Protein AF-A0A7J2L489-F1 (afdb_monomer)

Structure (mmCIF, N/CA/C/O backbone):
data_AF-A0A7J2L489-F1
#
_entry.id   AF-A0A7J2L489-F1
#
loop_
_atom_site.group_PDB
_atom_site.id
_atom_site.type_symbol
_atom_site.label_atom_id
_atom_site.label_alt_id
_atom_site.label_comp_id
_atom_site.label_asym_id
_atom_site.label_entity_id
_atom_site.label_seq_id
_atom_site.pdbx_PDB_ins_code
_atom_site.Cartn_x
_atom_site.Cartn_y
_atom_site.Cartn_z
_atom_site.occupancy
_atom_site.B_iso_or_equiv
_atom_site.auth_seq_id
_atom_site.auth_comp_id
_atom_site.auth_asym_id
_atom_site.auth_atom_id
_atom_site.pdbx_PDB_model_num
ATOM 1 N N . MET A 1 1 ? 17.086 25.528 -29.430 1.00 33.66 1 MET A N 1
ATOM 2 C CA . MET A 1 1 ? 17.855 24.380 -29.955 1.00 33.66 1 MET A CA 1
ATOM 3 C C . MET A 1 1 ? 17.614 23.288 -28.938 1.00 33.66 1 MET A C 1
ATOM 5 O O . MET A 1 1 ? 18.344 23.190 -27.961 1.00 33.66 1 MET A O 1
ATOM 9 N N . ASP A 1 2 ? 16.456 22.650 -29.083 1.00 35.66 2 ASP A N 1
ATOM 10 C CA . ASP A 1 2 ? 15.854 21.780 -28.081 1.00 35.66 2 ASP A CA 1
ATOM 11 C C . ASP A 1 2 ? 16.571 20.437 -28.106 1.00 35.66 2 ASP A C 1
ATOM 13 O O . ASP A 1 2 ? 16.444 19.664 -29.054 1.00 35.66 2 ASP A O 1
ATOM 17 N N . SER A 1 3 ? 17.385 20.180 -27.087 1.00 35.16 3 SER A N 1
ATOM 18 C CA . SER A 1 3 ? 17.846 18.832 -26.798 1.00 35.16 3 SER A CA 1
ATOM 19 C C . SER A 1 3 ? 16.680 18.084 -26.158 1.00 35.16 3 SER A C 1
ATOM 21 O O . SER A 1 3 ? 16.587 18.002 -24.934 1.00 35.16 3 SER A O 1
ATOM 23 N N . GLU A 1 4 ? 15.761 17.583 -26.982 1.00 42.16 4 GLU A N 1
ATOM 24 C CA . GLU A 1 4 ? 14.907 16.470 -26.580 1.00 42.16 4 GLU A CA 1
ATOM 25 C C . GLU A 1 4 ? 15.846 15.334 -26.156 1.00 42.16 4 GLU A C 1
ATOM 27 O O . GLU A 1 4 ? 16.503 14.703 -26.985 1.00 42.16 4 GLU A O 1
ATOM 32 N N . LEU A 1 5 ? 15.981 15.130 -24.845 1.00 44.78 5 LEU A N 1
ATOM 33 C CA . LEU A 1 5 ? 16.558 13.921 -24.275 1.00 44.78 5 LEU A CA 1
ATOM 34 C C . LEU A 1 5 ? 15.731 12.752 -24.819 1.00 44.78 5 LEU A C 1
ATOM 36 O O . LEU A 1 5 ? 14.640 12.476 -24.326 1.00 44.78 5 LEU A O 1
ATOM 40 N N . GLN A 1 6 ? 16.213 12.105 -25.882 1.00 57.84 6 GLN A N 1
ATOM 41 C CA . GLN A 1 6 ? 15.646 10.850 -26.361 1.00 57.84 6 GLN A CA 1
ATOM 42 C C . GLN A 1 6 ? 15.912 9.795 -25.291 1.00 57.84 6 GLN A C 1
ATOM 44 O O . GLN A 1 6 ? 16.969 9.169 -25.272 1.00 57.84 6 GLN A O 1
ATOM 49 N N . LEU A 1 7 ? 14.953 9.648 -24.381 1.00 64.12 7 LEU A N 1
ATOM 50 C CA . LEU A 1 7 ? 14.950 8.630 -23.342 1.00 64.12 7 LEU A CA 1
ATOM 51 C C . LEU A 1 7 ? 15.119 7.252 -23.979 1.00 64.12 7 LEU A C 1
ATOM 53 O O . LEU A 1 7 ? 14.334 6.851 -24.847 1.00 64.12 7 LEU A O 1
ATOM 57 N N . LYS A 1 8 ? 16.133 6.507 -23.540 1.00 72.50 8 LYS A N 1
ATOM 58 C CA . LYS A 1 8 ? 16.359 5.141 -24.008 1.00 72.50 8 LYS A CA 1
ATOM 59 C C . LYS A 1 8 ? 15.494 4.194 -23.192 1.00 72.50 8 LYS A C 1
ATOM 61 O O . LYS A 1 8 ? 15.853 3.782 -22.092 1.00 72.50 8 LYS A O 1
ATOM 66 N N . ILE A 1 9 ? 14.328 3.872 -23.745 1.00 75.50 9 ILE A N 1
ATOM 67 C CA . ILE A 1 9 ? 13.343 2.975 -23.137 1.00 75.50 9 ILE A CA 1
ATOM 68 C C . ILE A 1 9 ? 13.511 1.571 -23.716 1.00 75.50 9 ILE A C 1
ATOM 70 O O . ILE A 1 9 ? 13.455 1.386 -24.935 1.00 75.50 9 ILE A O 1
ATOM 74 N N . ARG A 1 10 ? 13.647 0.569 -22.845 1.00 79.06 10 ARG A N 1
ATOM 75 C CA . ARG A 1 10 ? 13.646 -0.845 -23.234 1.00 79.06 10 ARG A CA 1
ATOM 76 C C . ARG A 1 10 ? 12.386 -1.537 -22.734 1.00 79.06 10 ARG A C 1
ATOM 78 O O . ARG A 1 10 ? 12.052 -1.475 -21.557 1.00 79.06 10 ARG A O 1
ATOM 85 N N . GLU A 1 11 ? 11.705 -2.226 -23.641 1.00 80.56 11 GLU A N 1
ATOM 86 C CA . GLU A 1 11 ? 10.512 -3.011 -23.330 1.00 80.56 11 GLU A CA 1
ATOM 87 C C . GLU A 1 11 ? 10.880 -4.479 -23.143 1.00 80.56 11 GLU A C 1
ATOM 89 O O . GLU A 1 11 ? 11.536 -5.079 -23.998 1.00 80.56 11 GLU A O 1
ATOM 94 N N . ILE A 1 12 ? 10.445 -5.056 -22.028 1.00 81.06 12 ILE A N 1
ATOM 95 C CA . ILE A 1 12 ? 10.686 -6.451 -21.677 1.00 81.06 12 ILE A CA 1
ATOM 96 C C . ILE A 1 12 ? 9.337 -7.117 -21.443 1.00 81.06 12 ILE A C 1
ATOM 98 O O . ILE A 1 12 ? 8.485 -6.622 -20.705 1.00 81.06 12 ILE A O 1
ATOM 102 N N . HIS A 1 13 ? 9.130 -8.258 -22.087 1.00 78.94 13 HIS A N 1
ATOM 103 C CA . HIS A 1 13 ? 7.962 -9.075 -21.807 1.00 78.94 13 HIS A CA 1
ATOM 104 C C . HIS A 1 13 ? 8.215 -9.890 -20.536 1.00 78.94 13 HIS A C 1
ATOM 106 O O . HIS A 1 13 ? 9.214 -10.600 -20.462 1.00 78.94 13 HIS A O 1
ATOM 112 N N . SER A 1 14 ? 7.330 -9.769 -19.546 1.00 76.50 14 SER A N 1
ATOM 113 C CA . SER A 1 14 ? 7.429 -10.493 -18.273 1.00 76.50 14 SER A CA 1
ATOM 114 C C . SER A 1 14 ? 6.066 -11.059 -17.876 1.00 76.50 14 SER A C 1
ATOM 116 O O . SER A 1 14 ? 5.036 -10.390 -18.021 1.00 76.50 14 SER A O 1
ATOM 118 N N . ASP A 1 15 ? 6.072 -12.284 -17.349 1.00 75.81 15 ASP A N 1
ATOM 119 C CA . ASP A 1 15 ? 4.894 -13.028 -16.884 1.00 75.81 15 ASP A CA 1
ATOM 120 C C . ASP A 1 15 ? 4.418 -12.560 -15.492 1.00 75.81 15 ASP A C 1
ATOM 122 O O . ASP A 1 15 ? 4.163 -13.345 -14.575 1.00 75.81 15 ASP A O 1
ATOM 126 N N . MET A 1 16 ? 4.255 -11.247 -15.323 1.00 79.62 16 MET A N 1
ATOM 127 C CA . MET A 1 16 ? 3.727 -10.657 -14.090 1.00 79.62 16 MET A CA 1
ATOM 128 C C . MET A 1 16 ? 2.287 -11.121 -13.835 1.00 79.62 16 MET A C 1
ATOM 130 O O . MET A 1 16 ? 1.447 -11.208 -14.744 1.00 79.62 16 MET A O 1
ATOM 134 N N . LYS A 1 17 ? 1.949 -11.402 -12.577 1.00 77.19 17 LYS A N 1
ATOM 135 C CA . LYS A 1 17 ? 0.642 -11.961 -12.207 1.00 77.19 17 LYS A CA 1
ATOM 136 C C . LYS A 1 17 ? -0.377 -10.869 -11.915 1.00 77.19 17 LYS A C 1
ATOM 138 O O . LYS A 1 17 ? -1.516 -10.979 -12.387 1.00 77.19 17 LYS A O 1
ATOM 143 N N . ASN A 1 18 ? 0.020 -9.827 -11.185 1.00 78.44 18 ASN A N 1
ATOM 144 C CA . ASN A 1 18 ? -0.910 -8.869 -10.583 1.00 78.44 18 ASN A CA 1
ATOM 145 C C . ASN A 1 18 ? -0.943 -7.508 -11.300 1.00 78.44 18 ASN A C 1
ATOM 147 O O . ASN A 1 18 ? -2.011 -6.883 -11.383 1.00 78.44 18 ASN A O 1
ATOM 151 N N . ASN A 1 19 ? 0.185 -7.081 -11.862 1.00 77.00 19 ASN A N 1
ATOM 152 C CA . ASN A 1 19 ? 0.344 -5.842 -12.609 1.00 77.00 19 ASN A CA 1
ATOM 153 C C . ASN A 1 19 ? 0.201 -6.037 -14.120 1.00 77.00 19 ASN A C 1
ATOM 155 O O . ASN A 1 19 ? 0.446 -7.108 -14.680 1.00 77.00 19 ASN A O 1
ATOM 159 N N . LYS A 1 20 ? -0.259 -4.975 -14.787 1.00 78.56 20 LYS A N 1
ATOM 160 C CA . LYS A 1 20 ? -0.383 -4.932 -16.248 1.00 78.56 20 LYS A CA 1
ATOM 161 C C . LYS A 1 20 ? 0.932 -4.522 -16.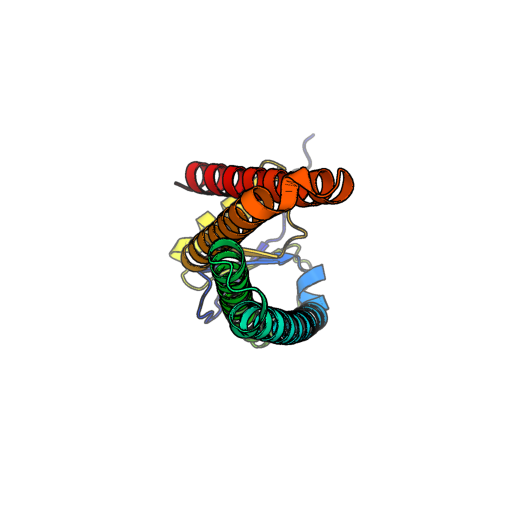910 1.00 78.56 20 LYS A C 1
ATOM 163 O O . LYS A 1 20 ? 1.312 -5.090 -17.934 1.00 78.56 20 LYS A O 1
ATOM 168 N N . PHE A 1 21 ? 1.601 -3.544 -16.316 1.00 76.81 21 PHE A N 1
ATOM 169 C CA . PHE A 1 21 ? 2.958 -3.141 -16.643 1.00 76.81 21 PHE A CA 1
ATOM 170 C C . PHE A 1 21 ? 3.623 -2.555 -15.395 1.00 76.81 21 PHE A C 1
ATOM 172 O O . PHE A 1 21 ? 2.932 -2.088 -14.483 1.00 76.81 21 PHE A O 1
ATOM 179 N N . ILE A 1 22 ? 4.950 -2.596 -15.374 1.00 78.44 22 ILE A N 1
ATOM 180 C CA . ILE A 1 22 ? 5.788 -1.986 -14.345 1.00 78.44 22 ILE A CA 1
ATOM 181 C C . ILE A 1 22 ? 6.889 -1.208 -15.061 1.00 78.44 22 ILE A C 1
ATOM 183 O O . ILE A 1 22 ? 7.540 -1.744 -15.955 1.00 78.44 22 ILE A O 1
ATOM 187 N N . ILE A 1 23 ? 7.075 0.053 -14.691 1.00 77.00 23 ILE A N 1
ATOM 188 C CA . ILE A 1 23 ? 8.123 0.922 -15.229 1.00 77.00 23 ILE A CA 1
ATOM 189 C C . ILE A 1 23 ? 9.148 1.131 -14.133 1.00 77.00 23 ILE A C 1
ATOM 191 O O . ILE A 1 23 ? 8.786 1.582 -13.052 1.00 77.00 23 ILE A O 1
ATOM 195 N N . VAL A 1 24 ? 10.403 0.804 -14.410 1.00 77.00 24 VAL A N 1
ATOM 196 C CA . VAL A 1 24 ? 11.493 0.911 -13.439 1.00 77.00 24 VAL A CA 1
ATOM 197 C C . VAL A 1 24 ? 12.626 1.715 -14.057 1.00 77.00 24 VAL A C 1
ATOM 199 O O . VAL A 1 24 ? 13.009 1.471 -15.205 1.00 77.00 24 VAL A O 1
ATOM 202 N N . GLY A 1 25 ? 13.180 2.670 -13.312 1.00 74.38 25 GLY A N 1
ATOM 203 C CA . GLY A 1 25 ? 14.430 3.321 -13.705 1.00 74.38 25 GLY A CA 1
ATOM 204 C C . GLY A 1 25 ? 15.577 2.307 -13.759 1.00 74.38 25 GLY A C 1
ATOM 205 O O . GLY A 1 25 ? 15.688 1.441 -12.894 1.00 74.38 25 GLY A O 1
ATOM 206 N N . ALA A 1 26 ? 16.472 2.400 -14.741 1.00 72.88 26 ALA A N 1
ATOM 207 C CA . ALA A 1 26 ? 17.572 1.441 -14.886 1.00 72.88 26 ALA A CA 1
ATOM 208 C C . ALA A 1 26 ? 18.480 1.360 -13.641 1.00 72.88 26 ALA A C 1
ATOM 210 O O . ALA A 1 26 ? 18.922 0.275 -13.260 1.00 72.88 26 ALA A O 1
ATOM 211 N N . GLY A 1 27 ? 18.695 2.488 -12.952 1.00 67.06 27 GLY A N 1
ATOM 212 C CA . GLY A 1 27 ? 19.414 2.529 -11.673 1.00 67.06 27 GLY A CA 1
ATOM 213 C C . GLY A 1 27 ? 18.678 1.832 -10.522 1.00 67.06 27 GLY A C 1
ATOM 214 O O . GLY A 1 27 ? 19.314 1.200 -9.680 1.00 67.06 27 GLY A O 1
ATOM 215 N N . GLU A 1 28 ? 17.345 1.888 -10.502 1.00 68.75 28 GLU A N 1
ATOM 216 C CA . GLU A 1 28 ? 16.520 1.190 -9.508 1.00 68.75 28 GLU A CA 1
ATOM 217 C C . GLU A 1 28 ? 16.433 -0.310 -9.794 1.00 68.75 28 GLU A C 1
ATOM 219 O O . GLU A 1 28 ? 16.463 -1.113 -8.864 1.00 68.75 28 GLU A O 1
ATOM 224 N N . PHE A 1 29 ? 16.426 -0.701 -11.071 1.00 71.06 29 PHE A N 1
ATOM 225 C CA . PHE A 1 29 ? 16.472 -2.103 -11.481 1.00 71.06 29 PHE A CA 1
ATOM 226 C C . PHE A 1 29 ? 17.770 -2.789 -11.028 1.00 71.06 29 PHE A C 1
ATOM 228 O O . PHE A 1 29 ? 17.731 -3.900 -10.506 1.00 71.06 29 PHE A O 1
ATOM 235 N N . LEU A 1 30 ? 18.919 -2.104 -11.108 1.00 68.25 30 LEU A N 1
ATOM 236 C CA . LEU A 1 30 ? 20.181 -2.604 -10.534 1.00 68.25 30 LEU A CA 1
ATOM 237 C C . LEU A 1 30 ? 20.103 -2.797 -9.006 1.00 68.25 30 LEU A C 1
ATOM 239 O O . LEU A 1 30 ? 20.840 -3.600 -8.434 1.00 68.25 30 LEU A O 1
ATOM 243 N N . GLY A 1 31 ? 19.206 -2.065 -8.343 1.00 68.69 31 GLY A N 1
ATOM 244 C CA . GLY A 1 31 ? 18.915 -2.157 -6.918 1.00 68.69 31 GLY A CA 1
ATOM 245 C C . GLY A 1 31 ? 17.689 -3.004 -6.568 1.00 68.69 31 GLY A C 1
ATOM 246 O O . GLY A 1 31 ? 17.270 -2.956 -5.409 1.00 68.69 31 GLY A O 1
ATOM 247 N N . ILE A 1 32 ? 17.113 -3.778 -7.498 1.00 73.75 32 ILE A N 1
ATOM 248 C CA . ILE A 1 32 ? 15.825 -4.463 -7.285 1.00 73.75 32 ILE A CA 1
ATOM 249 C C . ILE A 1 32 ? 15.851 -5.417 -6.082 1.00 73.75 32 ILE A C 1
ATOM 251 O O . ILE A 1 32 ? 14.898 -5.468 -5.310 1.00 73.75 32 ILE A O 1
ATOM 255 N N . ASN A 1 33 ? 16.995 -6.049 -5.802 1.00 75.31 33 ASN A N 1
ATOM 256 C CA . ASN A 1 33 ? 17.178 -6.898 -4.617 1.00 75.31 33 ASN A CA 1
ATOM 257 C C . ASN A 1 33 ? 17.062 -6.112 -3.303 1.00 75.31 33 ASN A C 1
ATOM 259 O O . ASN A 1 33 ? 16.564 -6.625 -2.299 1.00 75.31 33 ASN A O 1
ATOM 263 N N . ASN A 1 34 ? 17.493 -4.847 -3.293 1.00 75.31 34 ASN A N 1
ATOM 264 C CA . ASN A 1 34 ? 17.311 -3.966 -2.142 1.00 75.31 34 ASN A CA 1
ATOM 265 C C . ASN A 1 34 ? 15.851 -3.520 -2.004 1.00 75.31 34 ASN A C 1
ATOM 267 O O . ASN A 1 34 ? 15.379 -3.392 -0.873 1.00 75.31 34 ASN A O 1
ATOM 271 N N . ALA A 1 35 ? 15.140 -3.312 -3.118 1.00 71.25 35 ALA A N 1
ATOM 272 C CA . ALA A 1 35 ? 13.706 -3.023 -3.111 1.00 71.25 35 ALA A CA 1
ATOM 273 C C . ALA A 1 35 ? 12.915 -4.214 -2.547 1.00 71.25 35 ALA A C 1
ATOM 275 O O . ALA A 1 35 ? 12.193 -4.054 -1.569 1.00 71.25 35 ALA A O 1
ATOM 276 N N . ILE A 1 36 ? 13.172 -5.431 -3.036 1.00 77.44 36 ILE A N 1
ATOM 277 C CA . ILE A 1 36 ? 12.580 -6.677 -2.521 1.00 77.44 36 ILE A CA 1
ATOM 278 C C . ILE A 1 36 ? 12.842 -6.835 -1.016 1.00 77.44 36 ILE A C 1
ATOM 280 O O . ILE A 1 36 ? 11.931 -7.123 -0.240 1.00 77.44 36 ILE A O 1
ATOM 284 N N . ARG A 1 37 ? 14.082 -6.602 -0.563 1.00 78.19 37 ARG A N 1
ATOM 285 C CA . ARG A 1 37 ? 14.429 -6.693 0.864 1.00 78.19 37 ARG A CA 1
ATOM 286 C C . ARG A 1 37 ? 13.715 -5.637 1.713 1.00 78.19 37 ARG A C 1
ATOM 288 O O . ARG A 1 37 ? 13.377 -5.915 2.865 1.00 78.19 37 ARG A O 1
ATOM 295 N N . ARG A 1 38 ? 13.515 -4.431 1.175 1.00 77.44 38 ARG A N 1
ATOM 296 C CA . ARG A 1 38 ? 12.758 -3.357 1.834 1.00 77.44 38 ARG A CA 1
ATOM 297 C C . ARG A 1 38 ? 11.288 -3.744 1.967 1.00 77.44 38 ARG A C 1
ATOM 299 O O . ARG A 1 38 ? 10.755 -3.625 3.068 1.00 77.44 38 ARG A O 1
ATOM 306 N N . GLU A 1 39 ? 10.693 -4.282 0.907 1.00 76.19 39 GLU A N 1
ATOM 307 C CA . GLU A 1 39 ? 9.303 -4.747 0.907 1.00 76.19 39 GLU A CA 1
ATOM 308 C C . GLU A 1 39 ? 9.073 -5.927 1.864 1.00 76.19 39 GLU A C 1
ATOM 310 O O . GLU A 1 39 ? 8.113 -5.934 2.637 1.00 76.19 39 GLU A O 1
ATOM 315 N N . ASP A 1 40 ? 9.996 -6.894 1.931 1.00 77.75 40 ASP A N 1
ATOM 316 C CA . ASP A 1 40 ? 9.916 -7.987 2.913 1.00 77.75 40 ASP A CA 1
ATOM 317 C C . ASP A 1 40 ? 9.998 -7.468 4.363 1.00 77.75 40 ASP A C 1
ATOM 319 O O . ASP A 1 40 ? 9.260 -7.911 5.253 1.00 77.75 40 ASP A O 1
ATOM 323 N N . LEU A 1 41 ? 10.870 -6.486 4.621 1.00 80.56 41 LEU A N 1
ATOM 324 C CA . LEU A 1 41 ? 10.980 -5.857 5.938 1.00 80.56 41 LEU A CA 1
ATOM 325 C C . LEU A 1 41 ? 9.713 -5.070 6.291 1.00 80.56 41 LEU A C 1
ATOM 327 O O . LEU A 1 41 ? 9.233 -5.157 7.423 1.00 80.56 41 LEU A O 1
ATOM 331 N N . PHE A 1 42 ? 9.133 -4.366 5.323 1.00 78.62 42 PHE A N 1
ATOM 332 C CA . PHE A 1 42 ? 7.877 -3.649 5.493 1.00 78.62 42 PHE A CA 1
ATOM 333 C C . PHE A 1 42 ? 6.705 -4.606 5.776 1.00 78.62 42 PHE A C 1
ATOM 335 O O . PHE A 1 42 ? 5.965 -4.408 6.741 1.00 78.62 42 PHE A O 1
ATOM 342 N N . SER A 1 43 ? 6.615 -5.735 5.067 1.00 80.06 43 SER A N 1
ATOM 343 C CA . SER A 1 43 ? 5.639 -6.803 5.342 1.00 80.06 43 SER A CA 1
ATOM 344 C C . SER A 1 43 ? 5.747 -7.358 6.772 1.00 80.06 43 SER A C 1
ATOM 346 O O . SER A 1 43 ? 4.737 -7.607 7.440 1.00 80.06 43 SER A O 1
ATOM 348 N N . LYS A 1 44 ? 6.968 -7.503 7.308 1.00 83.81 44 LYS A N 1
ATOM 349 C CA . LYS A 1 44 ? 7.195 -7.900 8.714 1.00 83.81 44 LYS A CA 1
ATOM 350 C C . LYS A 1 44 ? 6.707 -6.843 9.710 1.00 83.81 44 LYS A C 1
ATOM 352 O O . LYS A 1 44 ? 6.133 -7.203 10.745 1.00 83.81 44 LYS A O 1
ATOM 357 N N . ILE A 1 45 ? 6.897 -5.559 9.401 1.00 85.75 45 ILE A N 1
ATOM 358 C CA . ILE A 1 45 ? 6.367 -4.450 10.208 1.00 85.75 45 ILE A CA 1
ATOM 359 C C . ILE A 1 45 ? 4.837 -4.502 10.217 1.00 85.75 45 ILE A C 1
ATOM 361 O O . ILE A 1 45 ? 4.243 -4.476 11.294 1.00 85.75 45 ILE A O 1
ATOM 365 N N . LEU A 1 46 ? 4.199 -4.675 9.056 1.00 86.50 46 LEU A N 1
ATOM 366 C CA . LEU A 1 46 ? 2.740 -4.771 8.951 1.00 86.50 46 LEU A CA 1
ATOM 367 C C . LEU A 1 46 ? 2.170 -5.952 9.749 1.00 86.50 46 LEU A C 1
ATOM 369 O O . LEU A 1 46 ? 1.180 -5.783 10.457 1.00 86.50 46 LEU A O 1
ATOM 373 N N . LYS A 1 47 ? 2.822 -7.124 9.731 1.00 87.69 47 LYS A N 1
ATOM 374 C CA . LYS A 1 47 ? 2.435 -8.274 10.576 1.00 87.69 47 LYS A CA 1
ATOM 375 C C . LYS A 1 47 ? 2.471 -7.936 12.064 1.00 87.69 47 LYS A C 1
ATOM 377 O O . LYS A 1 47 ? 1.553 -8.286 12.805 1.00 87.69 47 LYS A O 1
ATOM 382 N N . SER A 1 48 ? 3.528 -7.252 12.495 1.00 88.50 48 SER A N 1
ATOM 383 C CA . SER A 1 48 ? 3.697 -6.831 13.890 1.00 88.50 48 SER A CA 1
ATOM 384 C C . SER A 1 48 ? 2.631 -5.808 14.291 1.00 88.50 48 SER A C 1
ATOM 386 O O . SER A 1 48 ? 2.055 -5.899 15.375 1.00 88.50 48 SER A O 1
ATOM 388 N N . LEU A 1 49 ? 2.317 -4.876 13.390 1.00 87.75 49 LEU A N 1
ATOM 389 C CA . LEU A 1 49 ? 1.269 -3.879 13.576 1.00 87.75 49 LEU A CA 1
ATOM 390 C C . LEU A 1 49 ? -0.118 -4.536 13.656 1.00 87.75 49 LEU A C 1
ATOM 392 O O . LEU A 1 49 ? -0.889 -4.228 14.560 1.00 87.75 49 LEU A O 1
ATOM 396 N N . LEU A 1 50 ? -0.417 -5.495 12.773 1.00 91.12 50 LEU A N 1
ATOM 397 C CA . LEU A 1 50 ? -1.671 -6.251 12.788 1.00 91.12 50 LEU A CA 1
ATOM 398 C C . LEU A 1 50 ? -1.845 -7.017 14.102 1.00 91.12 50 LEU A C 1
ATOM 400 O O . LEU A 1 50 ? -2.928 -7.006 14.682 1.00 91.12 50 LEU A O 1
ATOM 404 N N . PHE A 1 51 ? -0.776 -7.645 14.598 1.00 90.88 51 PHE A N 1
ATOM 405 C CA . PHE A 1 51 ? -0.793 -8.311 15.898 1.00 90.88 51 PHE A CA 1
ATOM 406 C C . PHE A 1 51 ? -1.096 -7.321 17.030 1.00 90.88 51 PHE A C 1
ATOM 408 O O . PHE A 1 51 ? -1.991 -7.569 17.837 1.00 90.88 51 PHE A O 1
ATOM 415 N N . LEU A 1 52 ? -0.409 -6.175 17.058 1.00 91.56 52 LEU A N 1
ATOM 416 C CA . LEU A 1 52 ? -0.632 -5.129 18.056 1.00 91.56 52 LEU A CA 1
ATOM 417 C C . LEU A 1 52 ? -2.085 -4.626 18.042 1.00 91.56 52 LEU A C 1
ATOM 419 O O . LEU A 1 52 ? -2.732 -4.578 19.088 1.00 91.56 52 LEU A O 1
ATOM 423 N N . PHE A 1 53 ? -2.621 -4.295 16.865 1.00 88.81 53 PHE A N 1
ATOM 424 C CA . PHE A 1 53 ? -4.005 -3.839 16.721 1.00 88.81 53 PHE A CA 1
ATOM 425 C C . PHE A 1 53 ? -5.019 -4.941 17.052 1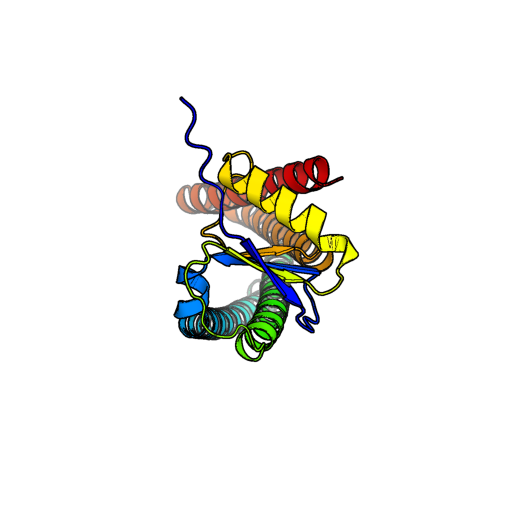.00 88.81 53 PHE A C 1
ATOM 427 O O . PHE A 1 53 ? -6.045 -4.654 17.665 1.00 88.81 53 PHE A O 1
ATOM 434 N N . GLY A 1 54 ? -4.717 -6.205 16.746 1.00 89.00 54 GLY A N 1
ATOM 435 C CA . GLY A 1 54 ? -5.529 -7.353 17.154 1.00 89.00 54 GLY A CA 1
ATOM 436 C C . GLY A 1 54 ? -5.606 -7.519 18.677 1.00 89.00 54 GLY A C 1
ATOM 437 O O . GLY A 1 54 ? -6.685 -7.763 19.225 1.00 89.00 54 GLY A O 1
ATOM 438 N N . VAL A 1 55 ? -4.489 -7.314 19.384 1.00 90.81 55 VAL A N 1
ATOM 439 C CA . VAL A 1 55 ? -4.456 -7.298 20.856 1.00 90.81 55 VAL A CA 1
ATOM 440 C C . VAL A 1 55 ? -5.275 -6.127 21.402 1.00 90.81 55 VAL A C 1
ATOM 442 O O . VAL A 1 55 ? -6.112 -6.332 22.281 1.00 90.81 55 VAL A O 1
ATOM 445 N N . LEU A 1 56 ? -5.103 -4.918 20.853 1.00 88.75 56 LEU A N 1
ATOM 446 C CA . LEU A 1 56 ? -5.875 -3.733 21.251 1.00 88.75 56 LEU A CA 1
ATOM 447 C C . LEU A 1 56 ? -7.379 -3.907 21.008 1.00 88.75 56 LEU A C 1
ATOM 449 O O . LEU A 1 56 ? -8.187 -3.488 21.839 1.00 88.75 56 LEU A O 1
ATOM 453 N N . LEU A 1 57 ? -7.762 -4.543 19.900 1.00 90.19 57 LEU A N 1
ATOM 454 C CA . LEU A 1 57 ? -9.150 -4.861 19.578 1.00 90.19 57 LEU A CA 1
ATOM 455 C C . LEU A 1 57 ? -9.736 -5.823 20.614 1.00 90.19 57 LEU A C 1
ATOM 457 O O . LEU A 1 57 ? -10.787 -5.543 21.186 1.00 90.19 57 LEU A O 1
ATOM 461 N N . THR A 1 58 ? -9.026 -6.914 20.909 1.00 87.75 58 THR A N 1
ATOM 462 C CA . THR A 1 58 ? -9.458 -7.911 21.900 1.00 87.75 58 THR A CA 1
ATOM 463 C C . THR A 1 58 ? -9.596 -7.279 23.286 1.00 87.75 58 THR A C 1
ATOM 465 O O . THR A 1 58 ? -10.615 -7.450 23.952 1.00 87.75 58 THR A O 1
ATOM 468 N N . PHE A 1 59 ? -8.616 -6.470 23.691 1.00 87.44 59 PHE A N 1
ATOM 469 C CA . PHE A 1 59 ? -8.656 -5.707 24.937 1.00 87.44 59 PHE A CA 1
ATOM 470 C C . PHE A 1 59 ? -9.858 -4.752 24.983 1.00 87.44 59 PHE A C 1
ATOM 472 O O . PHE A 1 59 ? -10.574 -4.696 25.982 1.00 87.44 59 PHE A O 1
ATOM 479 N N . SER A 1 60 ? -10.122 -4.034 23.889 1.00 85.75 60 SER A N 1
ATOM 480 C CA . SER A 1 60 ? -11.238 -3.086 23.798 1.00 85.75 60 SER A CA 1
ATOM 481 C C . SER A 1 60 ? -12.600 -3.774 23.890 1.00 85.75 60 SER A C 1
ATOM 483 O O . SER A 1 60 ? -13.504 -3.236 24.532 1.00 85.75 60 SER A O 1
ATOM 485 N N . ILE A 1 61 ? -12.737 -4.967 23.301 1.00 87.19 61 ILE A N 1
ATOM 486 C CA . ILE A 1 61 ? -13.946 -5.795 23.399 1.00 87.19 61 ILE A CA 1
ATOM 487 C C . ILE A 1 61 ? -14.179 -6.247 24.845 1.00 87.19 61 ILE A C 1
ATOM 489 O O . ILE A 1 61 ? -15.302 -6.154 25.331 1.00 87.19 61 ILE A O 1
ATOM 493 N N . VAL A 1 62 ? -13.130 -6.704 25.536 1.00 85.25 62 VAL A N 1
ATOM 494 C CA . VAL A 1 62 ? -13.251 -7.296 26.880 1.00 85.25 62 VAL A CA 1
ATOM 495 C C . VAL A 1 62 ? -13.411 -6.243 27.983 1.00 85.25 62 VAL A C 1
ATOM 497 O O . VAL A 1 62 ? -14.167 -6.470 28.922 1.00 85.25 62 VAL A O 1
ATOM 500 N N . LEU A 1 63 ? -12.709 -5.106 27.900 1.00 79.75 63 LEU A N 1
ATOM 501 C CA . LEU A 1 63 ? -12.588 -4.163 29.025 1.00 79.75 63 LEU A CA 1
ATOM 502 C C . LEU A 1 63 ? -13.288 -2.820 28.817 1.00 79.75 63 LEU A C 1
ATOM 504 O O . LEU A 1 63 ? -13.785 -2.244 29.780 1.00 79.75 63 LEU A O 1
ATOM 508 N N . ILE A 1 64 ? -13.308 -2.293 27.591 1.00 77.81 64 ILE A N 1
ATOM 509 C CA . ILE A 1 64 ? -13.841 -0.946 27.327 1.00 77.81 64 ILE A CA 1
ATOM 510 C C . ILE A 1 64 ? -15.318 -1.016 26.928 1.00 77.81 64 ILE A C 1
ATOM 512 O O . ILE A 1 64 ? -16.109 -0.165 27.333 1.00 77.81 64 ILE A O 1
ATOM 516 N N . GLY A 1 65 ? -15.690 -1.996 26.097 1.00 74.06 65 GLY A N 1
ATOM 517 C CA . GLY A 1 65 ? -17.072 -2.222 25.659 1.00 74.06 65 GLY A CA 1
ATOM 518 C C . GLY A 1 65 ? -17.670 -1.107 24.788 1.00 74.06 65 GLY A C 1
ATOM 519 O O . GLY A 1 65 ? -18.871 -1.103 24.526 1.00 74.06 65 GLY A O 1
ATOM 520 N N . ARG A 1 66 ? -16.866 -0.138 24.324 1.00 81.88 66 ARG A N 1
ATOM 521 C CA . ARG A 1 66 ? -17.338 0.962 23.467 1.00 81.88 66 ARG A CA 1
ATOM 522 C C . ARG A 1 66 ? -17.297 0.561 22.001 1.00 81.88 66 ARG A C 1
ATOM 524 O O . ARG A 1 66 ? -16.223 0.451 21.411 1.00 81.88 66 ARG A O 1
ATOM 531 N N . ILE A 1 67 ? -18.479 0.432 21.402 1.00 85.25 67 ILE A N 1
ATOM 532 C CA . ILE A 1 67 ? -18.636 -0.078 20.037 1.00 85.25 67 ILE A CA 1
ATOM 533 C C . ILE A 1 67 ? -17.869 0.739 18.990 1.00 85.25 67 ILE A C 1
ATOM 535 O O . ILE A 1 67 ? -17.233 0.153 18.125 1.00 85.25 67 ILE A O 1
ATOM 539 N N . ASN A 1 68 ? -17.814 2.069 19.120 1.00 84.44 68 ASN A N 1
ATOM 540 C CA . ASN A 1 68 ? -17.089 2.926 18.172 1.00 84.44 68 ASN A CA 1
ATOM 541 C C . ASN A 1 68 ? -15.584 2.621 18.132 1.00 84.44 68 ASN A 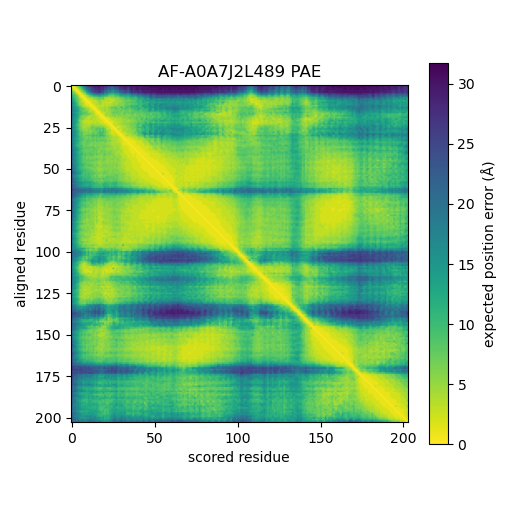C 1
ATOM 543 O O . ASN A 1 68 ? -14.983 2.624 17.064 1.00 84.44 68 ASN A O 1
ATOM 547 N N . ILE A 1 69 ? -14.986 2.320 19.288 1.00 84.62 69 ILE A N 1
ATOM 548 C CA . ILE A 1 69 ? -13.557 1.998 19.407 1.00 84.62 69 ILE A CA 1
ATOM 549 C C . ILE A 1 69 ? -13.289 0.610 18.831 1.00 84.62 69 ILE A C 1
ATOM 551 O O . ILE A 1 69 ? -12.328 0.419 18.093 1.00 84.62 69 ILE A O 1
ATOM 555 N N . ILE A 1 70 ? -14.170 -0.346 19.133 1.00 88.56 70 ILE A N 1
ATOM 556 C CA . ILE A 1 70 ? -14.090 -1.716 18.618 1.00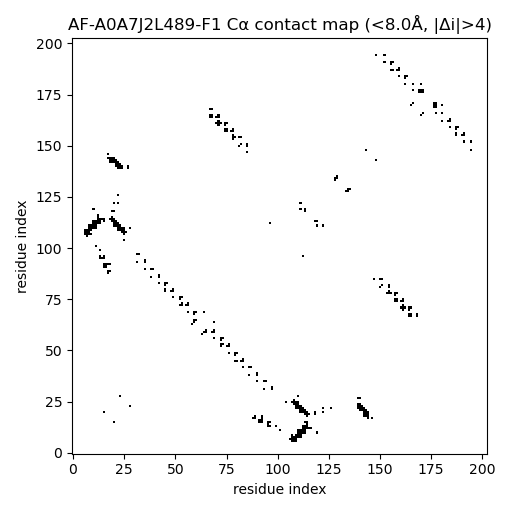 88.56 70 ILE A CA 1
ATOM 557 C C . ILE A 1 70 ? -14.179 -1.708 17.088 1.00 88.56 70 ILE A C 1
ATOM 559 O O . ILE A 1 70 ? -13.336 -2.302 16.423 1.00 88.56 70 ILE A O 1
ATOM 563 N N . VAL A 1 71 ? -15.158 -0.993 16.526 1.00 90.19 71 VAL A N 1
ATOM 564 C CA . VAL A 1 71 ? -15.323 -0.872 15.073 1.00 90.19 71 VAL A CA 1
ATOM 565 C C . VAL A 1 71 ? -14.121 -0.162 14.453 1.00 90.19 71 VAL A C 1
ATOM 567 O O . VAL A 1 71 ? -13.589 -0.655 13.466 1.00 90.19 71 VAL A O 1
ATOM 570 N N . ALA A 1 72 ? -13.629 0.932 15.043 1.00 88.88 72 ALA A N 1
ATOM 571 C CA . ALA A 1 72 ? -12.452 1.627 14.524 1.00 88.88 72 ALA A CA 1
ATOM 572 C C . ALA A 1 72 ? -11.208 0.726 14.475 1.00 88.88 72 ALA A C 1
ATOM 574 O O . ALA A 1 72 ? -10.539 0.648 13.448 1.00 88.88 72 ALA A O 1
ATOM 575 N N . LEU A 1 73 ? -10.922 -0.003 15.558 1.00 89.44 73 LEU A N 1
ATOM 576 C CA . LEU A 1 73 ? -9.799 -0.941 15.611 1.00 89.44 73 LEU A CA 1
ATOM 577 C C . LEU A 1 73 ? -9.972 -2.100 14.624 1.00 89.44 73 LEU A C 1
ATOM 579 O O . LEU A 1 73 ? -9.000 -2.499 13.989 1.00 89.44 73 LEU A O 1
ATOM 583 N N . ALA A 1 74 ? -11.195 -2.603 14.440 1.00 91.88 74 ALA A N 1
ATOM 584 C CA . ALA A 1 74 ? -11.483 -3.620 13.433 1.00 91.88 74 ALA A CA 1
ATOM 585 C C . ALA A 1 74 ? -11.240 -3.105 12.002 1.00 91.88 74 ALA A C 1
ATOM 587 O O . ALA A 1 74 ? -10.660 -3.828 11.192 1.00 91.88 74 ALA A O 1
ATOM 588 N N . LEU A 1 75 ? -11.617 -1.855 11.704 1.00 92.50 75 LEU A N 1
ATOM 589 C CA . LEU A 1 75 ? -11.336 -1.217 10.414 1.00 92.50 75 LEU A CA 1
ATOM 590 C C . LEU A 1 75 ? -9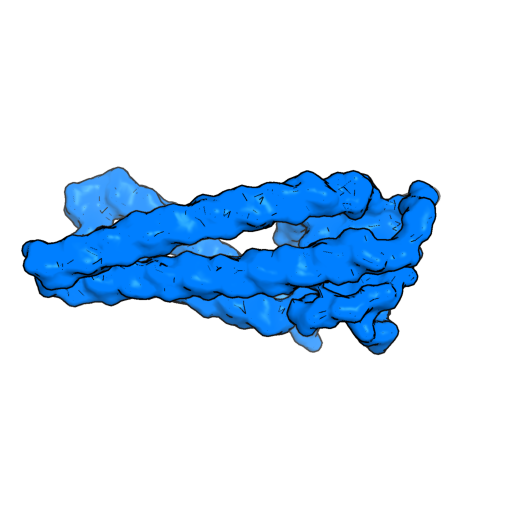.829 -1.058 10.182 1.00 92.50 75 LEU A C 1
ATOM 592 O O . LEU A 1 75 ? -9.364 -1.361 9.088 1.00 92.50 75 LEU A O 1
ATOM 596 N N . TYR A 1 76 ? -9.054 -0.669 11.202 1.00 89.81 76 TYR A N 1
ATOM 597 C CA . TYR A 1 76 ? -7.593 -0.614 11.087 1.00 89.81 76 TYR A CA 1
ATOM 598 C C . TYR A 1 76 ? -6.973 -1.995 10.877 1.00 89.81 76 TYR A C 1
ATOM 600 O O . TYR A 1 76 ? -6.134 -2.143 9.995 1.00 89.81 76 TYR A O 1
ATOM 608 N N . CYS A 1 77 ? -7.402 -3.025 11.615 1.00 92.00 77 CYS A N 1
ATOM 609 C CA . CYS A 1 77 ? -6.951 -4.398 11.372 1.00 92.00 77 CYS A CA 1
ATOM 610 C C . CYS A 1 77 ? -7.212 -4.823 9.921 1.00 92.00 77 CYS A C 1
ATOM 612 O O . CYS A 1 77 ? -6.336 -5.399 9.276 1.00 92.00 77 CYS A O 1
ATOM 614 N N . LEU A 1 78 ? -8.402 -4.514 9.396 1.00 93.06 78 LEU A N 1
ATOM 615 C CA . LEU A 1 78 ? -8.750 -4.818 8.013 1.00 93.06 78 LEU A CA 1
ATOM 616 C C . LEU A 1 78 ? -7.889 -4.018 7.025 1.00 93.06 78 LEU A C 1
ATOM 618 O O . LEU A 1 78 ? -7.386 -4.600 6.070 1.00 93.06 78 LEU A O 1
ATOM 622 N N . ALA A 1 79 ? -7.660 -2.727 7.273 1.00 90.12 79 ALA A N 1
ATOM 623 C CA . ALA A 1 79 ? -6.798 -1.887 6.443 1.00 90.12 79 ALA A CA 1
ATOM 624 C C . ALA A 1 79 ? -5.359 -2.427 6.388 1.00 90.12 79 ALA A C 1
ATOM 626 O O . ALA A 1 79 ? -4.806 -2.587 5.304 1.00 90.12 79 ALA A O 1
ATOM 627 N N . ILE A 1 80 ? -4.785 -2.796 7.539 1.00 89.81 80 ILE A N 1
ATOM 628 C CA . ILE A 1 80 ? -3.439 -3.382 7.631 1.00 89.81 80 ILE A CA 1
ATOM 629 C C . ILE A 1 80 ? -3.383 -4.716 6.879 1.00 89.81 80 ILE A C 1
ATOM 631 O O . ILE A 1 80 ? -2.426 -4.979 6.154 1.00 89.81 80 ILE A O 1
ATOM 635 N N . TYR A 1 81 ? -4.417 -5.550 7.007 1.00 90.06 81 TYR A N 1
ATOM 636 C CA . TYR A 1 81 ? -4.502 -6.812 6.275 1.00 90.06 81 TYR A CA 1
ATOM 637 C C . TYR A 1 81 ? -4.556 -6.600 4.753 1.00 90.06 81 TYR A C 1
ATOM 639 O O . TYR A 1 81 ? -3.829 -7.265 4.014 1.00 90.06 81 TYR A O 1
ATOM 647 N N . LEU A 1 82 ? -5.366 -5.649 4.275 1.00 88.69 82 LEU A N 1
ATOM 648 C CA . LEU A 1 82 ? -5.414 -5.298 2.852 1.00 88.69 82 LEU A CA 1
ATOM 649 C C . LEU A 1 82 ? -4.076 -4.731 2.363 1.00 88.69 82 LEU A C 1
ATOM 651 O O . LEU A 1 82 ? -3.646 -5.080 1.263 1.00 88.69 82 LEU A O 1
ATOM 655 N N . MET A 1 83 ? -3.388 -3.938 3.190 1.00 86.50 83 MET A N 1
ATOM 656 C CA . MET A 1 83 ? -2.042 -3.441 2.896 1.00 86.50 83 MET A CA 1
ATOM 657 C C . MET A 1 83 ? -1.060 -4.597 2.723 1.00 86.50 83 MET A C 1
ATOM 659 O O . MET A 1 83 ? -0.363 -4.669 1.720 1.00 86.50 83 MET A O 1
ATOM 663 N N . MET A 1 84 ? -1.070 -5.575 3.631 1.00 86.69 84 MET A N 1
ATOM 664 C CA . MET A 1 84 ? -0.224 -6.764 3.502 1.00 86.69 84 MET A CA 1
ATOM 665 C C . MET A 1 84 ? -0.500 -7.546 2.214 1.00 86.69 84 MET A C 1
ATOM 667 O O . MET A 1 84 ? 0.437 -8.007 1.565 1.00 86.69 84 MET A O 1
ATOM 671 N N . MET A 1 85 ? -1.771 -7.699 1.829 1.00 86.25 85 MET A N 1
ATOM 672 C CA . MET A 1 85 ? -2.129 -8.352 0.566 1.00 86.25 85 MET A CA 1
ATOM 673 C C . MET A 1 85 ? -1.638 -7.568 -0.654 1.00 86.25 85 MET A C 1
ATOM 675 O O . MET A 1 85 ? -1.271 -8.183 -1.655 1.00 86.25 85 MET A O 1
ATOM 679 N N . LYS A 1 86 ? -1.667 -6.231 -0.598 1.00 84.00 86 LYS A N 1
ATOM 680 C CA . LYS A 1 86 ? -1.114 -5.361 -1.641 1.00 84.00 86 LYS A CA 1
ATOM 681 C C . LYS A 1 86 ? 0.390 -5.596 -1.772 1.00 84.00 86 LYS A C 1
ATOM 683 O O . LYS A 1 86 ? 0.839 -5.946 -2.860 1.00 84.00 86 LYS A O 1
ATOM 688 N N . GLU A 1 87 ? 1.127 -5.488 -0.668 1.00 80.88 87 GLU A N 1
ATOM 689 C CA . GLU A 1 87 ? 2.587 -5.626 -0.685 1.00 80.88 87 GLU A CA 1
ATOM 690 C C . GLU A 1 87 ? 3.031 -7.014 -1.134 1.00 80.88 87 GLU A C 1
ATOM 692 O O . GLU A 1 87 ? 3.962 -7.148 -1.921 1.00 80.88 87 GLU A O 1
ATOM 697 N N . GLN A 1 88 ? 2.315 -8.068 -0.733 1.00 83.81 88 GLN A N 1
ATOM 698 C CA . GLN A 1 88 ? 2.616 -9.414 -1.214 1.00 83.81 88 GLN A CA 1
ATOM 699 C C . GLN A 1 88 ? 2.457 -9.534 -2.739 1.00 83.81 88 GLN A C 1
ATOM 701 O O . GLN A 1 88 ? 3.292 -10.154 -3.391 1.00 83.81 88 GLN A O 1
ATOM 706 N N . LYS A 1 89 ? 1.419 -8.923 -3.326 1.00 83.38 89 LYS A N 1
ATOM 707 C CA . LYS A 1 89 ? 1.212 -8.930 -4.785 1.00 83.38 89 LYS A CA 1
ATOM 708 C C . LYS A 1 89 ? 2.286 -8.146 -5.534 1.00 83.38 89 LYS A C 1
ATOM 710 O O . LYS A 1 89 ? 2.661 -8.551 -6.631 1.00 83.38 89 LYS A O 1
ATOM 715 N N . ILE A 1 90 ? 2.739 -7.035 -4.955 1.00 81.62 90 ILE A N 1
ATOM 716 C CA . ILE A 1 90 ? 3.838 -6.223 -5.486 1.00 81.62 90 ILE A CA 1
ATOM 717 C C . ILE A 1 90 ? 5.136 -7.030 -5.460 1.00 81.62 90 ILE A C 1
ATOM 719 O O . ILE A 1 90 ? 5.808 -7.142 -6.480 1.00 81.62 90 ILE A O 1
ATOM 723 N N . LEU A 1 91 ? 5.441 -7.663 -4.328 1.00 81.69 91 LEU A N 1
ATOM 724 C CA . LEU A 1 91 ? 6.636 -8.480 -4.142 1.00 81.69 91 LEU A CA 1
ATOM 725 C C . LEU A 1 91 ? 6.662 -9.698 -5.083 1.00 81.69 91 LEU A C 1
ATOM 727 O O . LEU A 1 91 ? 7.706 -10.014 -5.645 1.00 81.69 91 LEU A O 1
ATOM 731 N N . GLU A 1 92 ? 5.515 -10.345 -5.320 1.00 82.31 92 GLU A N 1
ATOM 732 C CA . GLU A 1 92 ? 5.387 -11.416 -6.321 1.00 82.31 92 GLU A CA 1
ATOM 733 C C . GLU A 1 92 ? 5.739 -10.943 -7.740 1.00 82.31 92 GLU A C 1
ATOM 735 O O . GLU A 1 92 ? 6.418 -11.662 -8.473 1.00 82.31 92 GLU A O 1
ATOM 740 N N . ASP A 1 93 ? 5.298 -9.746 -8.134 1.00 81.31 93 ASP A N 1
ATOM 741 C CA . ASP A 1 93 ? 5.607 -9.199 -9.458 1.00 81.31 93 ASP A CA 1
ATOM 742 C C . ASP A 1 93 ? 7.052 -8.679 -9.546 1.00 81.31 93 ASP A C 1
ATOM 744 O O . ASP A 1 93 ? 7.671 -8.800 -10.600 1.00 81.31 93 ASP A O 1
ATOM 748 N N . LEU A 1 94 ? 7.621 -8.159 -8.451 1.00 78.31 94 LEU A N 1
ATOM 749 C CA . LEU A 1 94 ? 9.037 -7.782 -8.383 1.00 78.31 94 LEU A CA 1
ATOM 750 C C . LEU A 1 94 ? 9.958 -8.995 -8.548 1.00 78.31 94 LEU A C 1
ATOM 752 O O . LEU A 1 94 ? 10.932 -8.909 -9.290 1.00 78.31 94 LEU A O 1
ATOM 756 N N . HIS A 1 95 ? 9.632 -10.134 -7.933 1.00 81.62 95 HIS A N 1
ATOM 757 C CA . HIS A 1 95 ? 10.376 -11.377 -8.162 1.00 81.62 95 HIS A CA 1
ATOM 758 C C . HIS A 1 95 ? 10.239 -11.880 -9.603 1.00 81.62 95 HIS A C 1
ATOM 760 O O . HIS A 1 95 ? 11.223 -12.309 -10.194 1.00 81.62 95 HIS A O 1
ATOM 766 N N . ALA A 1 96 ? 9.055 -11.761 -10.215 1.00 80.06 96 ALA A N 1
ATOM 767 C CA . ALA A 1 96 ? 8.876 -12.102 -11.630 1.00 80.06 96 ALA A CA 1
ATOM 768 C C . ALA A 1 96 ? 9.701 -11.200 -12.574 1.00 80.06 96 ALA A C 1
ATOM 770 O O . ALA A 1 96 ? 10.052 -11.606 -13.682 1.00 80.06 96 ALA A O 1
ATOM 771 N N . ILE A 1 97 ? 10.005 -9.971 -12.148 1.00 77.94 97 ILE A N 1
ATOM 772 C CA . ILE A 1 97 ? 10.904 -9.056 -12.856 1.00 77.94 97 ILE A CA 1
ATOM 773 C C . ILE A 1 97 ? 12.374 -9.419 -12.610 1.00 77.94 97 ILE A C 1
ATOM 775 O O . ILE A 1 97 ? 13.146 -9.437 -13.565 1.00 77.94 97 ILE A O 1
ATOM 779 N N . GLU A 1 98 ? 12.763 -9.735 -11.372 1.00 76.19 98 GLU A N 1
ATOM 780 C CA . GLU A 1 98 ? 14.120 -10.194 -11.025 1.00 76.19 98 GLU A CA 1
ATOM 781 C C . GLU A 1 98 ? 14.513 -11.449 -11.824 1.00 76.19 98 GLU A C 1
ATOM 783 O O . GLU A 1 98 ? 15.626 -11.539 -12.335 1.00 76.19 98 GLU A O 1
ATOM 788 N N . GLU A 1 99 ? 13.580 -12.391 -11.983 1.00 72.38 99 GLU A N 1
ATOM 789 C CA . GLU A 1 99 ? 13.773 -13.628 -12.751 1.00 72.38 99 GLU A CA 1
ATOM 790 C C . GLU A 1 99 ? 13.702 -13.425 -14.275 1.00 72.38 99 GLU A C 1
ATOM 792 O O . GLU A 1 99 ? 14.008 -14.346 -15.038 1.00 72.38 99 GLU A O 1
ATOM 797 N N . SER A 1 100 ? 13.286 -12.244 -14.745 1.00 69.25 100 SER A N 1
ATOM 798 C CA . SER A 1 100 ? 13.175 -11.972 -16.177 1.00 69.25 100 SER A CA 1
ATOM 799 C C . SER A 1 100 ? 14.547 -11.711 -16.799 1.00 69.25 100 SER A C 1
ATOM 801 O O . SER A 1 100 ? 15.376 -10.988 -16.247 1.00 69.25 100 SER A O 1
ATOM 803 N N . ASP A 1 101 ? 14.783 -12.289 -17.980 1.00 61.03 101 ASP A N 1
ATOM 804 C CA . ASP A 1 101 ? 16.060 -12.188 -18.689 1.00 61.03 101 ASP A CA 1
ATOM 805 C C . ASP A 1 101 ? 16.198 -10.805 -19.353 1.00 61.03 101 ASP A C 1
ATOM 807 O O . ASP A 1 101 ? 16.057 -10.618 -20.565 1.00 61.03 101 ASP A O 1
ATOM 811 N N . ALA A 1 102 ? 16.407 -9.784 -18.520 1.00 60.06 102 ALA A N 1
ATOM 812 C CA . ALA A 1 102 ? 16.583 -8.402 -18.946 1.00 60.06 102 ALA A CA 1
ATOM 813 C C . ALA A 1 102 ? 17.922 -8.183 -19.681 1.00 60.06 102 ALA A C 1
ATOM 815 O O . ALA A 1 102 ? 18.108 -7.147 -20.322 1.00 60.06 102 ALA A O 1
ATOM 816 N N . GLY A 1 103 ? 18.840 -9.159 -19.662 1.00 60.22 103 GLY A N 1
ATOM 817 C CA . GLY A 1 103 ? 20.199 -9.036 -20.196 1.00 60.22 103 GLY A CA 1
ATOM 818 C C . GLY A 1 103 ? 21.005 -7.915 -19.524 1.00 60.22 103 GLY A C 1
ATOM 819 O O . GLY A 1 103 ? 20.640 -7.416 -18.461 1.00 60.22 103 GLY A O 1
ATOM 820 N N . GLU A 1 104 ? 22.107 -7.483 -20.144 1.00 60.97 104 GLU A N 1
ATOM 821 C CA . GLU A 1 104 ? 22.856 -6.319 -19.653 1.00 60.97 104 GLU A CA 1
ATOM 822 C C . GLU A 1 104 ? 22.003 -5.044 -19.779 1.00 60.97 104 GLU A C 1
ATOM 824 O O . GLU A 1 104 ? 21.460 -4.740 -20.845 1.00 60.97 104 GLU A O 1
ATOM 829 N N . VAL A 1 105 ? 21.882 -4.296 -18.676 1.00 61.84 105 VAL A N 1
ATOM 830 C CA . VAL A 1 105 ? 21.083 -3.055 -18.571 1.00 61.84 105 VAL A CA 1
ATOM 831 C C . VAL A 1 105 ? 21.626 -1.943 -19.488 1.00 61.84 105 VAL A C 1
ATOM 833 O O . VAL A 1 105 ? 20.870 -1.064 -19.903 1.00 61.84 105 VAL A O 1
ATOM 836 N N . GLY A 1 106 ? 22.892 -2.044 -19.910 1.00 63.22 106 GLY A N 1
ATOM 837 C CA . GLY A 1 106 ? 23.488 -1.217 -20.961 1.00 63.22 106 GLY A CA 1
ATOM 838 C C . GLY A 1 106 ? 23.286 0.286 -20.746 1.00 63.22 106 GLY A C 1
ATOM 839 O O . GLY A 1 106 ? 23.360 0.777 -19.627 1.00 63.22 106 GLY A O 1
ATOM 840 N N . ASP A 1 107 ? 23.017 1.000 -21.839 1.00 62.97 107 ASP A N 1
ATOM 841 C CA . ASP A 1 107 ? 22.789 2.452 -21.883 1.00 62.97 107 ASP A CA 1
ATOM 842 C C . ASP A 1 107 ? 21.279 2.781 -21.859 1.00 62.97 107 ASP A C 1
ATOM 844 O O . ASP A 1 107 ? 20.800 3.606 -22.631 1.00 62.97 107 ASP A O 1
ATOM 848 N N . THR A 1 108 ? 20.498 2.029 -21.077 1.00 71.62 108 THR A N 1
ATOM 849 C CA . THR A 1 108 ? 19.037 2.187 -20.969 1.00 71.62 108 THR A CA 1
ATOM 850 C C . THR A 1 108 ? 18.711 3.091 -19.785 1.00 71.62 108 THR A C 1
ATOM 852 O O . THR A 1 108 ? 19.251 2.874 -18.706 1.00 71.62 108 THR A O 1
ATOM 855 N N . ASP A 1 109 ? 17.793 4.045 -19.947 1.00 68.75 109 ASP A N 1
ATOM 856 C CA . ASP A 1 109 ? 17.345 4.920 -18.853 1.00 68.75 109 ASP A CA 1
ATOM 857 C C . ASP A 1 109 ? 16.176 4.291 -18.075 1.00 68.75 109 ASP A C 1
ATOM 859 O O . ASP A 1 109 ? 16.133 4.336 -16.844 1.00 68.75 109 ASP A O 1
ATOM 863 N N . TYR A 1 110 ? 15.244 3.652 -18.794 1.00 75.56 110 TYR A N 1
ATOM 864 C CA . TYR A 1 110 ? 14.022 3.065 -18.236 1.00 75.56 110 TYR A CA 1
ATOM 865 C C . TYR A 1 110 ? 13.710 1.691 -18.829 1.00 75.56 110 TYR A C 1
ATOM 867 O O . TYR A 1 110 ? 13.792 1.471 -20.041 1.00 75.56 110 TYR A O 1
ATOM 875 N N . LEU A 1 111 ? 13.280 0.778 -17.963 1.00 76.50 111 LEU A N 1
ATOM 876 C CA . LEU A 1 111 ? 12.829 -0.565 -18.308 1.00 76.50 111 LEU A CA 1
ATOM 877 C C . LEU A 1 111 ? 11.316 -0.639 -18.096 1.00 76.50 111 LEU A C 1
ATOM 879 O O . LEU A 1 111 ? 10.823 -0.388 -16.997 1.00 76.50 111 LEU A O 1
ATOM 883 N N . ILE A 1 112 ? 10.573 -0.983 -19.147 1.00 81.44 112 ILE A N 1
ATOM 884 C CA . ILE A 1 112 ? 9.130 -1.215 -19.069 1.00 81.44 112 ILE A CA 1
ATOM 885 C C . ILE A 1 112 ? 8.887 -2.716 -19.179 1.00 81.44 112 ILE A C 1
ATOM 887 O O . ILE A 1 112 ? 9.037 -3.306 -20.250 1.00 81.44 112 ILE A O 1
ATOM 891 N N . PHE A 1 113 ? 8.467 -3.323 -18.077 1.00 81.12 113 PHE A N 1
ATOM 892 C CA . PHE A 1 113 ? 7.997 -4.700 -18.037 1.00 81.12 113 PHE A CA 1
ATOM 893 C C . PHE A 1 113 ? 6.523 -4.723 -18.413 1.00 81.12 113 PHE A C 1
ATOM 895 O O . PHE A 1 113 ? 5.714 -4.004 -17.825 1.00 81.12 113 PHE A O 1
ATOM 902 N N . ILE A 1 114 ? 6.159 -5.523 -19.414 1.00 82.06 114 ILE A N 1
ATOM 903 C CA . ILE A 1 114 ? 4.816 -5.513 -19.998 1.00 82.06 114 ILE A CA 1
ATOM 904 C C . ILE A 1 114 ? 4.265 -6.933 -20.076 1.00 82.06 114 ILE A C 1
ATOM 906 O O . ILE A 1 114 ? 4.857 -7.812 -20.708 1.00 82.06 114 ILE A O 1
ATOM 910 N N . LYS A 1 115 ? 3.069 -7.126 -19.508 1.00 79.81 115 LYS A N 1
ATOM 911 C CA . LYS A 1 115 ? 2.335 -8.394 -19.588 1.00 79.81 115 LYS A CA 1
ATOM 912 C C . LYS A 1 115 ? 1.656 -8.615 -20.942 1.00 79.81 115 LYS A C 1
ATOM 914 O O . LYS A 1 115 ? 1.543 -9.742 -21.398 1.00 79.81 115 LYS A O 1
ATOM 919 N N . ASP A 1 116 ? 1.180 -7.555 -21.588 1.00 76.06 116 ASP A N 1
ATOM 920 C CA . ASP A 1 116 ? 0.534 -7.615 -22.904 1.00 76.06 116 ASP A CA 1
ATOM 921 C C . ASP A 1 116 ? 1.035 -6.471 -23.791 1.00 76.06 116 ASP A C 1
ATOM 923 O O . ASP A 1 116 ? 0.944 -5.303 -23.413 1.00 76.06 116 ASP A O 1
ATOM 927 N N . LYS A 1 117 ? 1.533 -6.802 -24.989 1.00 70.06 117 LYS A N 1
ATOM 928 C CA . LYS A 1 117 ? 2.071 -5.839 -25.962 1.00 70.06 117 LYS A CA 1
ATOM 929 C C . LYS A 1 117 ? 1.087 -4.713 -26.300 1.00 70.06 117 LYS A C 1
ATOM 931 O O . LYS A 1 117 ? 1.529 -3.615 -26.625 1.00 70.06 117 LYS A O 1
ATOM 936 N N . SER A 1 118 ? -0.224 -4.945 -26.178 1.00 73.88 118 SER A N 1
ATOM 937 C CA . SER A 1 118 ? -1.256 -3.916 -26.382 1.00 73.88 118 SER A CA 1
ATOM 938 C C . SER A 1 118 ? -1.162 -2.733 -25.400 1.00 73.88 118 SER A C 1
ATOM 940 O O . SER A 1 118 ? -1.707 -1.663 -25.664 1.00 73.88 118 SER A O 1
ATOM 942 N N . LEU A 1 119 ? -0.443 -2.895 -24.285 1.00 73.25 119 LEU A N 1
ATOM 943 C CA . LEU A 1 119 ? -0.293 -1.895 -23.226 1.00 73.25 119 LEU A CA 1
ATOM 944 C C . LEU A 1 119 ? 1.017 -1.101 -23.305 1.00 73.25 119 LEU A C 1
ATOM 946 O O . LEU A 1 119 ? 1.191 -0.156 -22.537 1.00 73.25 119 LEU A O 1
ATOM 950 N N . ALA A 1 120 ? 1.905 -1.430 -24.248 1.00 72.94 120 ALA A N 1
ATOM 951 C CA . ALA A 1 120 ? 3.205 -0.777 -24.405 1.00 72.94 120 ALA A CA 1
ATOM 952 C C . ALA A 1 120 ? 3.080 0.735 -24.638 1.00 72.94 120 ALA A C 1
ATOM 954 O O . ALA A 1 120 ? 3.725 1.537 -23.965 1.00 72.94 120 ALA A O 1
ATOM 955 N N . GLN A 1 121 ? 2.177 1.137 -25.537 1.00 75.94 121 GLN A N 1
ATOM 956 C CA . GLN A 1 121 ? 1.954 2.547 -25.861 1.00 75.94 121 GLN A CA 1
ATOM 957 C C . GLN A 1 121 ? 1.390 3.332 -24.667 1.00 75.94 121 GLN A C 1
ATOM 959 O O . GLN A 1 121 ? 1.746 4.491 -24.466 1.00 75.94 121 GLN A O 1
ATOM 964 N N . ARG A 1 122 ? 0.551 2.693 -23.841 1.00 74.25 122 ARG A N 1
ATOM 965 C CA . ARG A 1 122 ? 0.007 3.302 -22.620 1.00 74.25 122 ARG A CA 1
ATOM 966 C C . ARG A 1 122 ? 1.090 3.491 -21.558 1.00 74.25 122 ARG A C 1
ATOM 968 O O . ARG A 1 122 ? 1.139 4.549 -20.945 1.00 74.25 122 ARG A O 1
ATOM 975 N N . ALA A 1 123 ? 1.955 2.494 -21.368 1.00 73.00 123 ALA A N 1
ATOM 976 C CA . ALA A 1 123 ? 3.064 2.572 -20.421 1.00 73.00 123 ALA A CA 1
ATOM 977 C C . ALA A 1 123 ? 4.072 3.665 -20.813 1.00 73.00 123 ALA A C 1
ATOM 979 O O . ALA A 1 123 ? 4.474 4.451 -19.961 1.00 73.00 123 ALA A O 1
ATOM 980 N N . ARG A 1 124 ? 4.411 3.780 -22.107 1.00 74.38 124 ARG A N 1
ATOM 981 C CA . ARG A 1 124 ? 5.253 4.878 -22.613 1.00 74.38 124 ARG A CA 1
ATOM 982 C C . ARG A 1 124 ? 4.633 6.244 -22.361 1.00 74.38 124 ARG A C 1
ATOM 984 O O . ARG A 1 124 ? 5.311 7.116 -21.839 1.00 74.38 124 ARG A O 1
ATOM 991 N N . LYS A 1 125 ? 3.345 6.407 -22.681 1.00 75.25 125 LYS A N 1
ATOM 992 C CA . LYS A 1 125 ? 2.645 7.674 -22.456 1.00 75.25 125 LYS A CA 1
ATOM 993 C C . LYS A 1 125 ? 2.665 8.067 -20.974 1.00 75.25 125 LYS A C 1
ATOM 995 O O . LYS A 1 125 ? 3.024 9.187 -20.657 1.00 75.25 125 LYS A O 1
ATOM 1000 N N . MET A 1 126 ? 2.391 7.124 -20.069 1.00 72.94 126 MET A N 1
ATOM 1001 C CA . MET A 1 126 ? 2.461 7.391 -18.626 1.00 72.94 126 MET A CA 1
ATOM 1002 C C . MET A 1 126 ? 3.870 7.749 -18.142 1.00 72.94 126 MET A C 1
ATOM 1004 O O . MET A 1 126 ? 4.003 8.589 -17.261 1.00 72.94 126 MET A O 1
ATOM 1008 N N . LEU A 1 127 ? 4.919 7.145 -18.709 1.00 75.62 127 LEU A N 1
ATOM 1009 C CA . LEU A 1 127 ? 6.299 7.533 -18.410 1.00 75.62 127 LEU A CA 1
ATOM 1010 C C . LEU A 1 127 ? 6.608 8.952 -18.906 1.00 75.62 127 LEU A C 1
ATOM 1012 O O . LEU A 1 127 ? 7.232 9.726 -18.189 1.00 75.62 127 LEU A O 1
ATOM 1016 N N . GLU A 1 128 ? 6.169 9.302 -20.114 1.00 73.88 128 GLU A N 1
ATOM 1017 C CA . GLU A 1 128 ? 6.343 10.650 -20.664 1.00 73.88 128 GLU A CA 1
ATOM 1018 C C . GLU A 1 128 ? 5.608 11.707 -19.830 1.00 73.88 128 GLU A C 1
ATOM 1020 O O . GLU A 1 128 ? 6.187 12.753 -19.538 1.00 73.88 128 GLU A O 1
ATOM 1025 N N . ASP A 1 129 ? 4.372 11.424 -19.417 1.00 70.06 129 ASP A N 1
ATOM 1026 C CA . ASP A 1 129 ? 3.560 12.310 -18.576 1.00 70.06 129 ASP A CA 1
ATOM 1027 C C . ASP A 1 129 ? 4.198 12.463 -17.173 1.00 70.06 129 ASP A C 1
ATOM 1029 O O . ASP A 1 129 ? 4.306 13.575 -16.650 1.00 70.06 129 ASP A O 1
ATOM 1033 N N . ALA A 1 130 ? 4.734 11.373 -16.601 1.00 68.88 130 ALA A N 1
ATOM 1034 C CA . ALA A 1 130 ? 5.476 11.405 -15.335 1.00 68.88 130 ALA A CA 1
ATOM 1035 C C . ALA A 1 130 ? 6.755 12.253 -15.417 1.00 68.88 130 ALA A C 1
ATOM 1037 O O . ALA A 1 130 ? 7.022 13.070 -14.539 1.00 68.88 130 ALA A O 1
ATOM 1038 N N . ILE A 1 131 ? 7.538 12.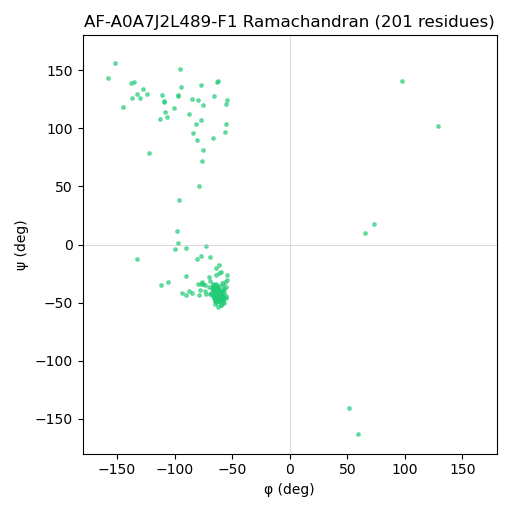105 -16.489 1.00 70.62 131 ILE A N 1
ATOM 1039 C CA . ILE A 1 131 ? 8.793 12.849 -16.681 1.00 70.62 131 ILE A CA 1
ATOM 1040 C C . ILE A 1 131 ? 8.536 14.338 -16.935 1.00 70.62 131 ILE A C 1
ATOM 1042 O O . ILE A 1 131 ? 9.333 15.181 -16.524 1.00 70.62 131 ILE A O 1
ATOM 1046 N N . LYS A 1 132 ? 7.411 14.684 -17.570 1.00 66.50 132 LYS A N 1
ATOM 1047 C CA . LYS A 1 132 ? 6.977 16.079 -17.748 1.00 66.50 132 LYS A CA 1
ATOM 1048 C C . LYS A 1 132 ? 6.463 16.724 -16.455 1.00 66.50 132 LYS A C 1
ATOM 1050 O O . LYS A 1 132 ? 6.146 17.911 -16.471 1.00 66.50 132 LYS A O 1
ATOM 1055 N N . GLY A 1 133 ? 6.428 15.983 -15.344 1.00 57.56 133 GLY A N 1
ATOM 1056 C CA . GLY A 1 133 ? 5.967 16.475 -14.048 1.00 57.56 133 GLY A CA 1
ATOM 1057 C C . GLY A 1 133 ? 4.453 16.662 -13.974 1.00 57.56 133 GLY A C 1
ATOM 1058 O O . GLY A 1 133 ? 3.983 17.380 -13.098 1.00 57.56 133 GLY A O 1
ATOM 1059 N N . GLU A 1 134 ? 3.689 16.046 -14.884 1.00 50.12 134 GLU A N 1
ATOM 1060 C CA . GLU A 1 134 ? 2.220 16.061 -14.837 1.00 50.12 134 GLU A CA 1
ATOM 1061 C C . GLU A 1 134 ? 1.665 15.027 -13.839 1.00 50.12 134 GLU A C 1
ATOM 1063 O O . GLU A 1 134 ? 0.494 15.097 -13.477 1.00 50.12 134 GLU A O 1
ATOM 1068 N N . ILE A 1 135 ? 2.506 14.102 -13.357 1.00 48.91 135 ILE A N 1
ATOM 1069 C CA . ILE A 1 135 ? 2.170 13.114 -12.324 1.00 48.91 135 ILE A CA 1
ATOM 1070 C C . ILE A 1 135 ? 2.978 13.451 -11.064 1.00 48.91 135 ILE A C 1
ATOM 1072 O O . ILE A 1 135 ? 4.200 13.295 -11.035 1.00 48.91 135 ILE A O 1
ATOM 1076 N N . GLU A 1 136 ? 2.306 13.963 -10.030 1.00 35.97 136 GLU A N 1
ATOM 1077 C CA . GLU A 1 136 ? 2.936 14.277 -8.746 1.00 35.97 136 GLU A CA 1
ATOM 1078 C C . GLU A 1 136 ? 3.215 12.993 -7.948 1.00 35.97 136 GLU A C 1
ATOM 1080 O O . GLU A 1 136 ? 2.312 12.245 -7.579 1.00 35.97 136 GLU A O 1
ATOM 1085 N N . GLY A 1 137 ? 4.496 12.776 -7.644 1.00 39.91 137 GLY A N 1
ATOM 1086 C CA . GLY A 1 137 ? 4.999 11.655 -6.854 1.00 39.91 137 GLY A CA 1
ATOM 1087 C C . GLY A 1 137 ? 5.525 10.518 -7.727 1.00 39.91 137 GLY A C 1
ATOM 1088 O O . GLY A 1 137 ? 4.921 10.199 -8.742 1.00 39.91 137 GLY A O 1
ATOM 1089 N N . HIS A 1 138 ? 6.632 9.914 -7.288 1.00 43.88 138 HIS A N 1
ATOM 1090 C CA . HIS A 1 138 ? 7.203 8.597 -7.625 1.00 43.88 138 HIS A CA 1
ATOM 1091 C C . HIS A 1 138 ? 8.688 8.703 -8.013 1.00 43.88 138 HIS A C 1
ATOM 1093 O O . HIS A 1 138 ? 9.041 9.044 -9.139 1.00 43.88 138 HIS A O 1
ATOM 1099 N N . ASP A 1 139 ? 9.550 8.337 -7.056 1.00 38.62 139 ASP A N 1
ATOM 1100 C CA . ASP A 1 139 ? 10.827 7.670 -7.340 1.00 38.62 139 ASP A CA 1
ATOM 1101 C C . ASP A 1 139 ? 10.475 6.407 -8.167 1.00 38.62 139 ASP A C 1
ATOM 1103 O O . ASP A 1 139 ? 9.573 5.655 -7.782 1.00 38.62 139 ASP A O 1
ATOM 1107 N N . ILE A 1 140 ? 11.002 6.272 -9.390 1.00 53.47 140 ILE A N 1
ATOM 1108 C CA . ILE A 1 140 ? 10.286 5.606 -10.497 1.00 53.47 140 ILE A CA 1
ATOM 1109 C C . ILE A 1 140 ? 10.373 4.074 -10.436 1.00 53.47 140 ILE A C 1
ATOM 1111 O O . ILE A 1 140 ? 11.175 3.431 -11.123 1.00 53.47 140 ILE A O 1
ATOM 1115 N N . LEU A 1 141 ? 9.367 3.545 -9.735 1.00 56.09 141 LEU A N 1
ATOM 1116 C CA . LEU A 1 141 ? 8.729 2.240 -9.872 1.00 56.09 141 LEU A CA 1
ATOM 1117 C C . LEU A 1 141 ? 7.219 2.456 -10.138 1.00 56.09 141 LEU A C 1
ATOM 1119 O O . LEU A 1 141 ? 6.393 2.359 -9.231 1.00 56.09 141 LEU A O 1
ATOM 1123 N N . ILE A 1 142 ? 6.819 2.788 -11.372 1.00 63.56 142 ILE A N 1
ATOM 1124 C CA . ILE A 1 142 ? 5.393 2.978 -11.709 1.00 63.56 142 ILE A CA 1
ATOM 1125 C C . ILE A 1 142 ? 4.765 1.606 -11.951 1.00 63.56 142 ILE A C 1
ATOM 1127 O O . ILE A 1 142 ? 4.956 0.992 -13.003 1.00 63.56 142 ILE A O 1
ATOM 1131 N N . MET A 1 143 ? 3.994 1.127 -10.978 1.00 63.91 143 MET A N 1
ATOM 1132 C CA . MET A 1 143 ? 3.224 -0.113 -11.075 1.00 63.91 143 MET A CA 1
ATOM 1133 C C . MET A 1 143 ? 1.764 0.197 -11.385 1.00 63.91 143 MET A C 1
ATOM 1135 O O . MET A 1 143 ? 1.073 0.820 -10.582 1.00 63.91 143 MET A O 1
ATOM 1139 N N . TYR A 1 144 ? 1.259 -0.264 -12.532 1.00 62.91 144 TYR A N 1
ATOM 1140 C CA . TYR A 1 144 ? -0.149 -0.063 -12.869 1.00 62.91 144 TYR A CA 1
ATOM 1141 C C . TYR A 1 144 ? -0.956 -1.357 -12.775 1.00 62.91 144 TYR A C 1
ATOM 1143 O O . TYR A 1 144 ? -0.852 -2.276 -13.602 1.00 62.91 144 TYR A O 1
ATOM 1151 N N . SER A 1 145 ? -1.877 -1.373 -11.813 1.00 65.19 145 SER A N 1
ATOM 1152 C CA . SER A 1 145 ? -2.957 -2.348 -11.736 1.00 65.19 145 SER A CA 1
ATOM 1153 C C . SER A 1 145 ? -4.216 -1.696 -11.189 1.00 65.19 145 SER A C 1
ATOM 1155 O O . SER A 1 145 ? -4.266 -1.296 -10.030 1.00 65.19 145 SER A O 1
ATOM 1157 N N . ALA A 1 146 ? -5.287 -1.679 -11.987 1.00 63.69 146 ALA A N 1
ATOM 1158 C CA . ALA A 1 146 ? -6.602 -1.218 -11.532 1.00 63.69 146 ALA A CA 1
ATOM 1159 C C . ALA A 1 146 ? -7.074 -1.961 -10.265 1.00 63.69 146 ALA A C 1
ATOM 1161 O O . ALA A 1 146 ? -7.765 -1.390 -9.430 1.00 63.69 146 ALA A O 1
ATOM 1162 N N . LYS A 1 147 ? -6.664 -3.227 -10.086 1.00 71.81 147 LYS A N 1
ATOM 1163 C CA . LYS A 1 147 ? -6.966 -3.998 -8.873 1.00 71.81 147 LYS A CA 1
ATOM 1164 C C . LYS A 1 147 ? -6.204 -3.485 -7.649 1.00 71.81 147 LYS A C 1
ATOM 1166 O O . LYS A 1 147 ? -6.764 -3.531 -6.560 1.00 71.81 147 LYS A O 1
ATOM 1171 N N . LEU A 1 148 ? -4.955 -3.041 -7.813 1.00 74.38 148 LEU A N 1
ATOM 1172 C CA . LEU A 1 148 ? -4.166 -2.457 -6.722 1.00 74.38 148 LEU A CA 1
ATOM 1173 C C . LEU A 1 148 ? -4.674 -1.055 -6.380 1.00 74.38 148 LEU A C 1
ATOM 1175 O O . LEU A 1 148 ? -4.865 -0.774 -5.208 1.00 74.38 148 LEU A O 1
ATOM 1179 N N . ILE A 1 149 ? -5.031 -0.246 -7.380 1.00 72.31 149 ILE A N 1
ATOM 1180 C CA . ILE A 1 149 ? -5.628 1.081 -7.164 1.00 72.31 149 ILE A CA 1
ATOM 1181 C C . ILE A 1 149 ? -6.943 0.975 -6.373 1.00 72.31 149 ILE A C 1
ATOM 1183 O O . ILE A 1 149 ? -7.143 1.682 -5.390 1.00 72.31 149 ILE A O 1
ATOM 1187 N N . VAL A 1 150 ? -7.837 0.049 -6.743 1.00 76.94 150 VAL A N 1
ATOM 1188 C CA . VAL A 1 150 ? -9.084 -0.183 -5.984 1.00 76.94 150 VAL A CA 1
ATOM 1189 C C . VAL A 1 150 ? -8.795 -0.673 -4.560 1.00 76.94 150 VAL A C 1
ATOM 1191 O O . VAL A 1 150 ? -9.494 -0.290 -3.624 1.00 76.94 150 VAL A O 1
ATOM 1194 N N . LEU A 1 151 ? -7.770 -1.512 -4.384 1.00 81.94 151 LEU A N 1
ATOM 1195 C CA . LEU A 1 151 ? -7.348 -2.002 -3.070 1.00 81.94 151 LEU A CA 1
ATOM 1196 C C . LEU A 1 151 ? -6.804 -0.866 -2.188 1.00 81.94 151 LEU A C 1
ATOM 1198 O O . LEU A 1 151 ? -7.117 -0.827 -1.002 1.00 81.94 151 LEU A O 1
ATOM 1202 N N . GLU A 1 152 ? -6.045 0.065 -2.765 1.00 77.06 152 GLU A N 1
ATOM 1203 C CA . GLU A 1 152 ? -5.561 1.270 -2.088 1.00 77.06 152 GLU A CA 1
ATOM 1204 C C . GLU A 1 152 ? -6.701 2.202 -1.699 1.00 77.06 152 GLU A C 1
ATOM 1206 O O . GLU A 1 152 ? -6.796 2.585 -0.540 1.00 77.06 152 GLU A O 1
ATOM 1211 N N . MET A 1 153 ? -7.632 2.486 -2.613 1.00 77.81 153 MET A N 1
ATOM 1212 C CA . MET A 1 153 ? -8.809 3.294 -2.285 1.00 77.81 153 MET A CA 1
ATOM 1213 C C . MET A 1 153 ? -9.627 2.678 -1.147 1.00 77.81 153 MET A C 1
ATOM 1215 O O . MET A 1 153 ? -10.105 3.390 -0.261 1.00 77.81 153 MET A O 1
ATOM 1219 N N . ALA A 1 154 ? -9.785 1.350 -1.142 1.00 83.69 154 ALA A N 1
ATOM 1220 C C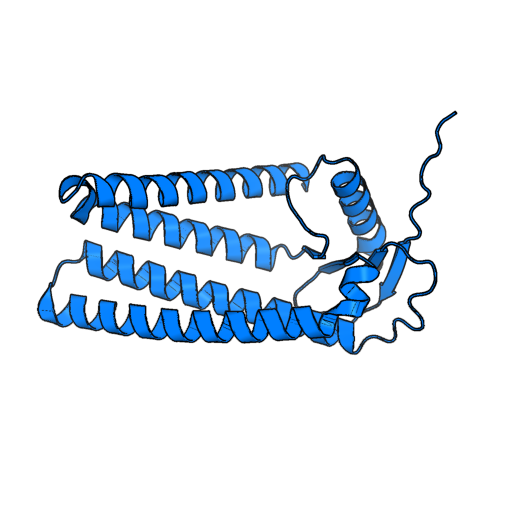A . ALA A 1 154 ? -10.452 0.647 -0.053 1.00 83.69 154 ALA A CA 1
ATOM 1221 C C . ALA A 1 154 ? -9.686 0.796 1.272 1.00 83.69 154 ALA A C 1
ATOM 1223 O O . ALA A 1 154 ? -10.306 1.047 2.304 1.00 83.69 154 ALA A O 1
ATOM 1224 N N . LEU A 1 155 ? -8.356 0.681 1.247 1.00 86.12 155 LEU A N 1
ATOM 1225 C CA . LEU A 1 155 ? -7.493 0.881 2.411 1.00 86.12 155 LEU A CA 1
ATOM 1226 C C . LEU A 1 155 ? -7.638 2.298 2.976 1.00 86.12 155 LEU A C 1
ATOM 1228 O O . LEU A 1 155 ? -7.934 2.440 4.164 1.00 86.12 155 LEU A O 1
ATOM 1232 N N . ASP A 1 156 ? -7.509 3.327 2.139 1.00 80.62 156 ASP A N 1
ATOM 1233 C CA . ASP A 1 156 ? -7.601 4.727 2.567 1.0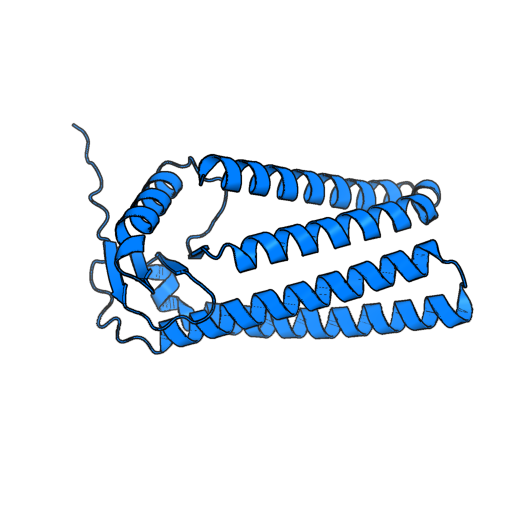0 80.62 156 ASP A CA 1
ATOM 1234 C C . ASP A 1 156 ? -8.978 5.026 3.159 1.00 80.62 156 ASP A C 1
ATOM 1236 O O . ASP A 1 156 ? -9.103 5.677 4.195 1.00 80.62 156 ASP A O 1
ATOM 1240 N N . THR A 1 157 ? -10.026 4.469 2.546 1.00 84.62 157 THR A N 1
ATOM 1241 C CA . THR A 1 157 ? -11.404 4.588 3.028 1.00 84.62 157 THR A CA 1
ATOM 1242 C C . THR A 1 157 ? -11.575 3.940 4.406 1.00 84.62 157 THR A C 1
ATOM 1244 O O . THR A 1 157 ? -12.195 4.528 5.293 1.00 84.62 157 THR A O 1
ATOM 1247 N N . LEU A 1 158 ? -11.008 2.748 4.630 1.00 89.62 158 LEU A N 1
ATOM 1248 C CA . LEU A 1 158 ? -11.049 2.080 5.936 1.00 89.62 158 LEU A CA 1
ATOM 1249 C C . LEU A 1 158 ? -10.302 2.880 7.008 1.00 89.62 158 LEU A C 1
ATOM 1251 O O . LEU A 1 158 ? -10.818 3.036 8.117 1.00 89.62 158 LEU A O 1
ATOM 1255 N N . ILE A 1 159 ? -9.121 3.413 6.677 1.00 86.69 159 ILE A N 1
ATOM 1256 C CA . ILE A 1 159 ? -8.344 4.278 7.574 1.00 86.69 159 ILE A CA 1
ATOM 1257 C C . ILE A 1 159 ? -9.137 5.543 7.899 1.00 86.69 159 ILE A C 1
ATOM 1259 O O . ILE A 1 159 ? -9.230 5.919 9.070 1.00 86.69 159 ILE A O 1
ATOM 1263 N N . LEU A 1 160 ? -9.752 6.176 6.899 1.00 87.44 160 LEU A N 1
ATOM 1264 C CA . LEU A 1 160 ? -10.559 7.380 7.066 1.00 87.44 160 LEU A CA 1
ATOM 1265 C C . LEU A 1 160 ? -11.736 7.134 8.019 1.00 87.44 160 LEU A C 1
ATOM 1267 O O . LEU A 1 160 ? -11.892 7.856 9.005 1.00 87.44 160 LEU A O 1
ATOM 1271 N N . PHE A 1 161 ? -12.532 6.087 7.781 1.00 88.69 161 PHE A N 1
ATOM 1272 C CA . PHE A 1 161 ? -13.664 5.749 8.648 1.00 88.69 161 PHE A CA 1
ATOM 1273 C C . PHE A 1 161 ? -13.225 5.334 10.057 1.00 88.69 161 PHE A C 1
ATOM 1275 O O . PHE A 1 161 ? -13.842 5.761 11.035 1.00 88.69 161 PHE A O 1
ATOM 1282 N N . GLY A 1 162 ? -12.141 4.562 10.186 1.00 86.31 162 GLY A N 1
ATOM 1283 C CA . GLY A 1 162 ? -11.559 4.218 11.485 1.00 86.31 162 GLY A CA 1
ATOM 1284 C C . GLY A 1 162 ? -11.138 5.464 12.269 1.00 86.31 162 GLY A C 1
ATOM 1285 O O . GLY A 1 162 ? -11.469 5.608 13.448 1.00 86.31 162 GLY A O 1
ATOM 1286 N N . THR A 1 163 ? -10.501 6.416 11.587 1.00 85.69 163 THR A N 1
ATOM 1287 C CA . THR A 1 163 ? -10.028 7.680 12.171 1.00 85.69 163 THR A CA 1
ATOM 1288 C C . THR A 1 163 ? -11.193 8.579 12.577 1.00 85.69 163 THR A C 1
ATOM 1290 O O . THR A 1 163 ? -11.180 9.131 13.676 1.00 85.69 163 THR A O 1
ATOM 1293 N N . LEU A 1 164 ? -12.242 8.674 11.753 1.00 86.12 164 LEU A N 1
ATOM 1294 C CA . LEU A 1 164 ? -13.472 9.408 12.071 1.00 86.12 164 LEU A CA 1
ATOM 1295 C C . LEU A 1 164 ? -14.166 8.861 13.327 1.00 86.12 164 LEU A C 1
ATOM 1297 O O . LEU A 1 164 ? -14.575 9.634 14.194 1.00 86.12 164 LEU A O 1
ATOM 1301 N N . LEU A 1 165 ? -14.265 7.536 13.463 1.00 86.62 165 LEU A N 1
ATOM 1302 C CA . LEU A 1 165 ? -14.865 6.890 14.636 1.00 86.62 165 LEU A CA 1
ATOM 1303 C C . LEU A 1 165 ? -14.042 7.112 15.912 1.00 86.62 165 LEU A C 1
ATOM 1305 O O . LEU A 1 165 ? -14.609 7.342 16.991 1.00 86.62 165 LEU A O 1
ATOM 1309 N N . LEU A 1 166 ? -12.708 7.085 15.798 1.00 82.38 166 LEU A N 1
ATOM 1310 C CA . LEU A 1 166 ? -11.827 7.453 16.903 1.00 82.38 166 LEU A CA 1
ATOM 1311 C C . LEU A 1 166 ? -11.970 8.930 17.256 1.00 82.38 166 LEU A C 1
ATOM 1313 O O . LEU A 1 166 ? -12.132 9.238 18.432 1.00 82.38 166 LEU A O 1
ATOM 1317 N N . MET A 1 167 ? -11.983 9.838 16.279 1.00 81.75 167 MET A N 1
ATOM 1318 C CA . MET A 1 167 ? -12.209 11.264 16.522 1.00 81.75 167 MET A CA 1
ATOM 1319 C C . MET A 1 167 ? -13.535 11.511 17.231 1.00 81.75 167 MET A C 1
ATOM 1321 O O . MET A 1 167 ? -13.560 12.206 18.240 1.00 81.75 167 MET A O 1
ATOM 1325 N N . TYR A 1 168 ? -14.623 10.887 16.786 1.00 80.62 168 TYR A N 1
ATOM 1326 C CA . TYR A 1 168 ? -15.914 11.013 17.461 1.00 80.62 168 TYR A CA 1
ATOM 1327 C C . TYR A 1 168 ? -15.843 10.603 18.944 1.00 80.62 168 TYR A C 1
ATOM 1329 O O . TYR A 1 168 ? -16.522 11.178 19.792 1.00 80.62 168 TYR A O 1
ATOM 1337 N N . SER A 1 169 ? -14.982 9.637 19.274 1.00 75.00 169 SER A N 1
ATOM 1338 C CA . SER A 1 169 ? -14.823 9.117 20.636 1.00 75.00 169 SER A CA 1
ATOM 1339 C C . SER A 1 169 ? -13.771 9.863 21.475 1.00 75.00 169 SER A C 1
ATOM 1341 O O . SER A 1 169 ? -13.879 9.867 22.701 1.00 75.00 169 SER A O 1
ATOM 1343 N N . PHE A 1 170 ? -12.758 10.468 20.841 1.00 69.38 170 PHE A N 1
ATOM 1344 C CA . PHE A 1 170 ? -11.523 10.933 21.492 1.00 69.38 170 PHE A CA 1
ATOM 1345 C C . PHE A 1 170 ? -11.071 12.356 21.128 1.00 69.38 170 PHE A C 1
ATOM 1347 O O . PHE A 1 170 ? -10.205 12.893 21.819 1.00 69.38 170 PHE A O 1
ATOM 1354 N N . ALA A 1 171 ? -11.627 12.993 20.091 1.00 58.28 171 ALA A N 1
ATOM 1355 C CA . ALA A 1 171 ? -11.159 14.294 19.590 1.00 58.28 171 ALA A CA 1
ATOM 1356 C C . ALA A 1 171 ? -11.219 15.411 20.643 1.00 58.28 171 ALA A C 1
ATOM 1358 O O . ALA A 1 171 ? -10.461 16.370 20.564 1.00 58.28 171 ALA A O 1
ATOM 1359 N N . TYR A 1 172 ? -12.075 15.264 21.656 1.00 59.19 172 TYR A N 1
ATOM 1360 C CA . TYR A 1 172 ? -12.240 16.237 22.737 1.00 59.19 172 TYR A CA 1
ATOM 1361 C C . TYR A 1 172 ? -11.455 15.895 24.011 1.00 59.19 172 TYR A C 1
ATOM 1363 O O . TYR A 1 172 ? -11.556 16.623 24.993 1.00 59.19 172 TYR A O 1
ATOM 1371 N N . ILE A 1 173 ? -10.685 14.798 24.028 1.00 67.25 173 ILE A N 1
ATOM 1372 C CA . ILE A 1 173 ? -9.929 14.387 25.224 1.00 67.25 173 ILE A CA 1
ATOM 1373 C C . ILE A 1 173 ? -8.636 15.198 25.370 1.00 67.25 173 ILE A C 1
ATOM 1375 O O . ILE A 1 173 ? -8.212 15.488 26.486 1.00 67.25 173 ILE A O 1
ATOM 1379 N N . SER A 1 174 ? -8.002 15.578 24.259 1.00 71.75 174 SER A N 1
ATOM 1380 C CA . SER A 1 174 ? -6.773 16.374 24.267 1.00 71.75 174 SER A CA 1
ATOM 1381 C C . SER A 1 174 ? -6.572 17.099 22.939 1.00 71.75 174 SER A C 1
ATOM 1383 O O . SER A 1 174 ? -6.823 16.534 21.873 1.00 71.75 174 SER A O 1
ATOM 1385 N N . VAL A 1 175 ? -6.038 18.323 23.008 1.00 75.12 175 VAL A N 1
ATOM 1386 C CA . VAL A 1 175 ? -5.614 19.117 21.841 1.00 75.12 175 VAL A CA 1
ATOM 1387 C C . VAL A 1 175 ? -4.612 18.340 20.983 1.00 75.12 175 VAL A C 1
ATOM 1389 O O . VAL A 1 175 ? -4.676 18.395 19.759 1.00 75.12 175 VAL A O 1
ATOM 1392 N N . LEU A 1 176 ? -3.726 17.557 21.608 1.00 76.06 176 LEU A N 1
ATOM 1393 C CA . LEU A 1 176 ? -2.749 16.745 20.884 1.00 76.06 176 LEU A CA 1
ATOM 1394 C C . LEU A 1 176 ? -3.433 15.657 20.045 1.00 76.06 176 LEU A C 1
ATOM 1396 O O . LEU A 1 176 ? -3.106 15.487 18.874 1.00 76.06 176 LEU A O 1
ATOM 1400 N N . SER A 1 177 ? -4.418 14.959 20.616 1.00 73.25 177 SER A N 1
ATOM 1401 C CA . SER A 1 177 ? -5.181 13.926 19.906 1.00 73.25 177 SER A CA 1
ATOM 1402 C C . SER A 1 177 ? -5.976 14.513 18.741 1.00 73.25 177 SER A C 1
ATOM 1404 O O . SER A 1 177 ? -6.050 13.895 17.684 1.00 73.25 177 SER A O 1
ATOM 1406 N N . PHE A 1 178 ? -6.529 15.718 18.912 1.00 73.88 178 PHE A N 1
ATOM 1407 C CA . PHE A 1 178 ? -7.206 16.442 17.838 1.00 73.88 178 PHE A CA 1
ATOM 1408 C C . PHE A 1 178 ? -6.257 16.771 16.678 1.00 73.88 178 PHE A C 1
ATOM 1410 O O . PHE A 1 178 ? -6.592 16.498 15.529 1.00 73.88 178 PHE A O 1
ATOM 1417 N N . ILE A 1 179 ? -5.064 17.302 16.970 1.00 81.00 179 ILE A N 1
ATOM 1418 C CA . ILE A 1 179 ? -4.069 17.646 15.942 1.00 81.00 179 ILE A CA 1
ATOM 1419 C C . ILE A 1 179 ? -3.603 16.392 15.195 1.00 81.00 179 ILE A C 1
ATOM 1421 O O . ILE A 1 179 ? -3.581 16.389 13.968 1.00 81.00 179 ILE A O 1
ATOM 1425 N N . VAL A 1 180 ? -3.267 15.318 15.917 1.00 81.00 180 VAL A N 1
ATOM 1426 C CA . VAL A 1 180 ? -2.765 14.075 15.307 1.00 81.00 180 VAL A CA 1
ATOM 1427 C C . VAL A 1 180 ? -3.834 13.418 14.434 1.00 81.00 180 VAL A C 1
ATOM 1429 O O . VAL A 1 180 ? -3.574 13.120 13.271 1.00 81.00 180 VAL A O 1
ATOM 1432 N N . LEU A 1 181 ? -5.046 13.222 14.961 1.00 78.62 181 LEU A N 1
ATOM 1433 C CA . LEU A 1 181 ? -6.126 12.594 14.196 1.00 78.62 181 LEU A CA 1
ATOM 1434 C C . LEU A 1 181 ? -6.585 13.482 13.032 1.00 78.62 181 LEU A C 1
ATOM 1436 O O . LEU A 1 181 ? -6.851 12.969 11.949 1.00 78.62 181 LEU A O 1
ATOM 1440 N N . GLY A 1 182 ? -6.620 14.804 13.224 1.00 77.94 182 GLY A N 1
ATOM 1441 C CA . GLY A 1 182 ? -6.941 15.764 12.170 1.00 77.94 182 GLY A CA 1
ATOM 1442 C C . GLY A 1 182 ? -5.921 15.757 11.029 1.00 77.94 182 GLY A C 1
ATOM 1443 O O . GLY A 1 182 ? -6.315 15.783 9.867 1.00 77.94 182 GLY A O 1
ATOM 1444 N N . ALA A 1 183 ? -4.624 15.655 11.336 1.00 82.31 183 ALA A N 1
ATOM 1445 C CA . ALA A 1 183 ? -3.572 15.552 10.325 1.00 82.31 183 ALA A CA 1
ATOM 1446 C C . ALA A 1 183 ? -3.685 14.259 9.501 1.00 82.31 183 ALA A C 1
ATOM 1448 O O . ALA A 1 183 ? -3.611 14.312 8.276 1.00 82.31 183 ALA A O 1
ATOM 1449 N N . ILE A 1 184 ? -3.931 13.118 10.158 1.00 80.50 184 ILE A N 1
ATOM 1450 C CA . ILE A 1 184 ? -4.156 11.827 9.481 1.00 80.50 184 ILE A CA 1
ATOM 1451 C C . ILE A 1 184 ? -5.374 11.910 8.555 1.00 80.50 184 ILE A C 1
ATOM 1453 O O . ILE A 1 184 ? -5.343 11.411 7.433 1.00 80.50 184 ILE A O 1
ATOM 1457 N N . LEU A 1 185 ? -6.438 12.568 9.013 1.00 79.88 185 LEU A N 1
ATOM 1458 C CA . LEU A 1 185 ? -7.672 12.717 8.255 1.00 79.88 185 LEU A CA 1
ATOM 1459 C C . LEU A 1 185 ? -7.483 13.601 7.016 1.00 79.88 185 LEU A C 1
ATOM 1461 O O . LEU A 1 185 ? -7.936 13.233 5.935 1.00 79.88 185 LEU A O 1
ATOM 1465 N N . LEU A 1 186 ? -6.777 14.728 7.150 1.00 82.94 186 LEU A N 1
ATOM 1466 C CA . LEU A 1 1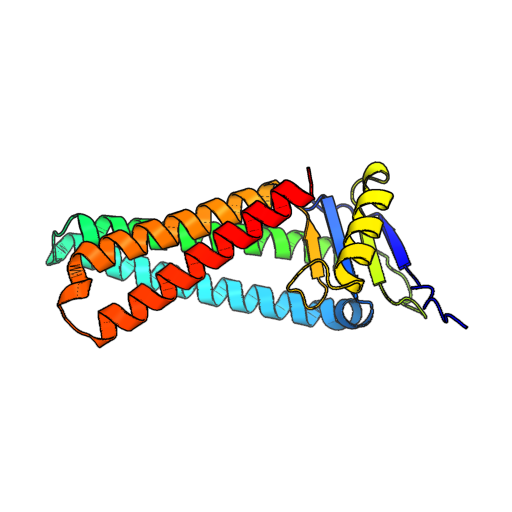86 ? -6.421 15.579 6.011 1.00 82.94 186 LEU A CA 1
ATOM 1467 C C . LEU A 1 186 ? -5.544 14.831 5.006 1.00 82.94 186 LEU A C 1
ATOM 1469 O O . LEU A 1 186 ? -5.831 14.873 3.814 1.00 82.94 186 LEU A O 1
ATOM 1473 N N . TRP A 1 187 ? -4.521 14.119 5.481 1.00 83.00 187 TRP A N 1
ATOM 1474 C CA . TRP A 1 187 ? -3.644 13.320 4.627 1.00 83.00 187 TRP A CA 1
ATOM 1475 C C . TRP A 1 187 ? -4.428 12.267 3.830 1.00 83.00 187 TRP A C 1
ATOM 1477 O O . TRP A 1 187 ? -4.306 12.221 2.610 1.00 83.00 187 TRP A O 1
ATOM 1487 N N . ALA A 1 188 ? -5.311 11.508 4.487 1.00 75.50 188 ALA A N 1
ATOM 1488 C CA . ALA A 1 188 ? -6.142 10.507 3.819 1.00 75.50 188 ALA A CA 1
ATOM 1489 C C . ALA A 1 188 ? -7.084 11.128 2.771 1.00 75.50 188 ALA A C 1
ATOM 1491 O O . ALA A 1 188 ? -7.273 10.561 1.698 1.00 75.50 188 ALA A O 1
ATOM 1492 N N . ILE A 1 189 ? -7.662 12.305 3.048 1.00 78.31 189 ILE A N 1
ATOM 1493 C CA . ILE A 1 189 ? -8.497 13.022 2.070 1.00 78.31 189 ILE A CA 1
ATOM 1494 C C . ILE A 1 189 ? -7.671 13.438 0.851 1.00 78.31 189 ILE A C 1
ATOM 1496 O O . ILE A 1 189 ? -8.125 13.237 -0.274 1.00 78.31 189 ILE A O 1
ATOM 1500 N N . PHE A 1 190 ? -6.481 14.010 1.057 1.00 79.94 190 PHE A N 1
ATOM 1501 C CA . PHE A 1 190 ? -5.615 14.421 -0.047 1.00 79.94 190 PHE A CA 1
ATOM 1502 C C . PHE A 1 190 ? -5.163 13.228 -0.895 1.00 79.94 190 PHE A C 1
ATOM 1504 O O . PHE A 1 190 ? -5.233 13.321 -2.116 1.00 79.94 190 PHE A O 1
ATOM 1511 N N . GLU A 1 191 ? -4.798 12.098 -0.281 1.00 76.62 191 GLU A N 1
ATOM 1512 C CA . GLU A 1 191 ? -4.462 10.871 -1.020 1.00 76.62 191 GLU A CA 1
ATOM 1513 C C . GLU A 1 191 ? -5.633 10.357 -1.860 1.00 76.62 191 GLU A C 1
ATOM 1515 O O . GLU A 1 191 ? -5.474 10.093 -3.052 1.00 76.62 191 GLU A O 1
ATOM 1520 N N . ILE A 1 192 ? -6.828 10.249 -1.268 1.00 74.94 192 ILE A N 1
ATOM 1521 C CA . ILE A 1 192 ? -8.021 9.788 -1.991 1.00 74.94 192 ILE A CA 1
ATOM 1522 C C . ILE A 1 192 ? -8.336 10.737 -3.153 1.00 74.94 192 ILE A C 1
ATOM 1524 O O . ILE A 1 192 ? -8.650 10.279 -4.252 1.00 74.94 192 ILE A O 1
ATOM 1528 N N . MET A 1 193 ? -8.247 12.053 -2.934 1.00 73.75 193 MET A N 1
ATOM 1529 C CA . MET A 1 193 ? -8.484 13.049 -3.980 1.00 73.75 193 MET A CA 1
ATOM 1530 C C . MET A 1 193 ? -7.456 12.954 -5.109 1.00 73.75 193 MET A C 1
ATOM 1532 O O . MET A 1 193 ? -7.865 12.946 -6.268 1.00 73.75 193 MET A O 1
ATOM 1536 N N . GLY A 1 194 ? -6.164 12.822 -4.790 1.00 70.38 194 GLY A N 1
ATOM 1537 C CA . GLY A 1 194 ? -5.103 12.624 -5.782 1.00 70.38 194 GLY A CA 1
ATOM 1538 C C . GLY A 1 194 ? -5.365 11.390 -6.644 1.00 70.38 194 GLY A C 1
ATOM 1539 O O . GLY A 1 194 ? -5.477 11.496 -7.861 1.00 70.38 194 GLY A O 1
ATOM 1540 N N . LYS A 1 195 ? -5.648 10.245 -6.012 1.00 69.94 195 LYS A N 1
ATOM 1541 C CA . LYS A 1 195 ? -5.955 8.993 -6.724 1.00 69.94 195 LYS A CA 1
ATOM 1542 C C . LYS A 1 195 ? -7.209 9.094 -7.599 1.00 69.94 195 LYS A C 1
ATOM 1544 O O . LYS A 1 195 ? -7.271 8.483 -8.663 1.00 69.94 195 LYS A O 1
ATOM 1549 N N . ILE A 1 196 ? -8.235 9.840 -7.176 1.00 72.88 196 ILE A N 1
ATOM 1550 C CA . ILE A 1 196 ? -9.429 10.083 -8.003 1.00 72.88 196 ILE A CA 1
ATOM 1551 C C . ILE A 1 196 ? -9.070 10.910 -9.242 1.00 72.88 196 ILE A C 1
ATOM 1553 O O . ILE A 1 196 ? -9.532 10.576 -10.334 1.00 72.88 196 ILE A O 1
ATOM 1557 N N . ILE A 1 197 ? -8.252 11.956 -9.087 1.00 72.12 197 ILE A N 1
ATOM 1558 C CA . ILE A 1 197 ? -7.771 12.776 -10.206 1.00 72.12 197 ILE A CA 1
ATOM 1559 C C . ILE A 1 197 ? -6.968 11.908 -11.182 1.00 72.12 197 ILE A C 1
ATOM 1561 O O . ILE A 1 197 ? -7.246 11.949 -12.379 1.00 72.12 197 ILE A O 1
ATOM 1565 N N . ASP A 1 198 ? -6.079 11.049 -10.680 1.00 62.84 198 ASP A N 1
ATOM 1566 C CA . ASP A 1 198 ? -5.275 10.143 -11.508 1.00 62.84 198 ASP A CA 1
ATOM 1567 C C . ASP A 1 198 ? -6.139 9.154 -12.300 1.00 62.84 198 ASP A C 1
ATOM 1569 O O . ASP A 1 198 ? -5.909 8.924 -13.488 1.00 62.84 198 ASP A O 1
ATOM 1573 N N . ILE A 1 199 ? -7.175 8.576 -11.678 1.00 65.81 199 ILE A N 1
ATOM 1574 C CA . ILE A 1 199 ? -8.109 7.684 -12.381 1.00 65.81 199 ILE A CA 1
ATOM 1575 C C . ILE A 1 199 ? -8.874 8.439 -13.468 1.00 65.81 199 ILE A C 1
ATOM 1577 O O . ILE A 1 199 ? -9.048 7.897 -14.559 1.00 65.81 199 ILE A O 1
ATOM 1581 N N . LEU A 1 200 ? -9.336 9.659 -13.179 1.00 64.81 200 LEU A N 1
ATOM 1582 C CA . LEU A 1 200 ? -10.066 10.483 -14.143 1.00 64.81 200 LEU A CA 1
ATOM 1583 C C . LEU A 1 200 ? -9.179 10.915 -15.314 1.00 64.81 200 LEU A C 1
ATOM 1585 O O . LEU A 1 200 ? -9.656 10.936 -16.441 1.00 64.81 200 LEU A O 1
ATOM 1589 N N . ALA A 1 201 ? -7.905 11.217 -15.065 1.00 57.25 201 ALA A N 1
ATOM 1590 C CA . ALA A 1 201 ? -6.930 11.522 -16.110 1.00 57.25 201 ALA A CA 1
ATOM 1591 C C . ALA A 1 201 ? -6.557 10.283 -16.948 1.00 57.25 201 ALA A C 1
ATOM 1593 O O . ALA A 1 201 ? -6.200 10.400 -18.120 1.00 57.25 201 ALA A O 1
ATOM 1594 N N . ALA A 1 202 ? -6.644 9.086 -16.358 1.00 48.78 202 ALA A N 1
ATOM 1595 C CA . ALA A 1 202 ? -6.308 7.818 -16.999 1.00 48.78 202 ALA A CA 1
ATOM 1596 C C . ALA A 1 202 ? -7.482 7.120 -17.725 1.00 48.78 202 ALA A C 1
ATOM 1598 O O . ALA A 1 202 ? -7.262 6.039 -18.301 1.00 48.78 202 ALA A O 1
ATOM 1599 N N . MET A 1 203 ? -8.700 7.673 -17.660 1.00 49.81 203 MET A N 1
ATOM 1600 C CA . MET A 1 203 ? -9.897 7.238 -18.403 1.00 49.81 203 MET A CA 1
ATOM 1601 C C . MET A 1 203 ? -10.040 7.995 -19.721 1.00 49.81 203 MET A C 1
ATOM 1603 O O . MET A 1 203 ? -10.356 7.311 -20.721 1.00 49.81 203 MET A O 1
#

Sequence (203 aa):
MDSELQLKIREIHSDMKNNKFIIVGAGEFLGINNAIRREDLFSKILKSLLFLFGVLLTFSIVLIGRINIIVALALYCLAIYLMMMKEQKILEDLHAIEESDAGEVGDTDYLIFIKDKSLAQRARKMLEDAIKGEIEGHDILIMYSAKLIVLEMALDTLILFGTLLLMYSFAYISVLSFIVLGAILLWAIFEIMGKIIDILAAM

Secondary structure (DSSP, 8-state):
--------EEEEE---SS-SEEEEEHHHHHTHHHHHHHHHHHHHHHHHHHHHHHHHHHHIIIII--HHHHHHHHHHHHHHHHHHHHHHHHHHHHHHHHTS-----TT-SEEEEESSGGGHHHHHHHHHHHHTT-S---SSEEEE-HHHHHHHHHHHHHHHHHHHHHHHHHTTT-HHHHHHHHHHHHHHHHHHHHHHHHHHHT-

pLDDT: mean 75.25, std 12.18, range [33.66, 93.06]

Nearest PDB structures (foldseek):
  8x2t-assembly1_A-2  TM=2.152E-01  e=8.250E+00  Homo sapiens

Radius of gyration: 20.41 Å; Cα contacts (8 Å, |Δi|>4): 224; chains: 1; bounding box: 42×38×59 Å

Foldseek 3Di:
DDPPPPAFEAEFEFQQDFFQKKKAFLVVLVVLVVVLVVLVVVLVVLVVVLVVLVVVLVCCVPPVVDPLLNLLSVLLNVLSVLVSVLSVSVSSRSVRSVPGCPDPSPPHGMYMHGNDPVCPVVVVVVVVCVVVVVQPDDPGTDTDGPVSLVSVLSSLVSNLSSLVSCCVVPCPVDPVSVVVSVVSNVVSVVVNVSSVVVVVVSD

Solvent-accessible surface area (backbone atoms only — not comparable to full-atom values): 11040 Å² total; per-residue (Å²): 136,82,80,73,77,78,75,39,71,45,81,42,82,33,88,42,80,68,45,51,34,40,36,30,30,40,74,52,58,78,38,40,71,57,52,52,53,49,51,54,52,49,49,53,51,46,52,52,49,37,51,52,39,49,50,52,30,53,47,33,58,76,74,68,66,48,64,53,56,36,51,17,35,49,30,42,39,50,25,45,50,54,48,47,55,51,51,51,47,50,49,54,30,50,49,40,54,71,73,38,90,72,70,79,67,77,89,39,53,33,38,35,37,31,55,46,81,89,46,52,68,58,52,51,50,53,50,53,41,41,74,71,61,76,43,89,81,74,84,58,65,52,71,46,27,74,69,56,53,53,49,47,54,50,31,44,49,29,44,44,53,18,49,51,36,41,39,77,75,43,38,86,77,36,72,66,52,32,53,54,53,48,50,54,46,52,51,42,51,51,52,52,49,51,54,50,51,52,52,62,74,72,106

Mean predicted aligned error: 9.99 Å